Protein AF-A0A2E8D5V8-F1 (afdb_monomer)

Sequence (308 aa):
MAPAPVTLGRRILTKSYVAEAVAVEIDIDPILRFPLESAPTMLRRSLYIRGLLAVLAWLYVPGTRASVSLLAQENPVRFAVATTVSKSFHRETEDATRTIPDKVWQTIERSGWKVQLAEFVVDAAPSLRGVRPRGWPSHLTWENSDALHLPTSKLLVVAEKRRNSSGKVVTSSRVGGVLRHELGHAFDMALGGKSRFLSSHANFVNAYQRDVLRLSSDERETFKYYLQGTRAGWQEAFAEAFAVSLGGGSSDVEPAVFKATFPKVVSYVRQVIDSPPTVPVVQKRQPTGVSFRVSKLPPIRGRIFRRR

Solvent-accessible surface area (backbone atoms only — not comparable to full-atom values): 18583 Å² total; per-residue (Å²): 136,81,86,82,89,83,85,82,83,84,80,86,80,86,83,84,86,82,88,78,87,79,85,81,85,81,87,75,75,81,89,75,73,73,92,68,89,84,66,61,78,72,55,58,58,52,53,52,51,52,53,52,48,49,57,50,49,68,74,61,50,90,87,64,84,74,74,77,68,75,65,73,74,75,73,72,82,79,56,50,73,66,42,85,64,56,72,66,56,52,48,46,44,53,59,40,53,73,51,52,59,63,72,56,53,55,43,34,48,75,63,59,44,45,40,32,35,15,36,34,34,34,71,71,39,58,92,38,60,85,37,59,54,90,94,55,62,90,92,45,32,37,54,48,28,39,53,45,74,39,78,91,78,30,37,34,34,41,16,47,24,22,25,50,98,87,65,48,80,41,71,56,92,45,58,42,10,40,50,36,21,47,47,23,47,50,44,32,38,57,58,13,64,94,71,47,27,39,44,73,35,70,71,46,44,53,26,42,47,60,32,58,72,70,52,50,73,68,52,46,63,75,44,39,74,42,64,34,75,76,67,57,5,35,44,48,44,46,9,37,28,37,6,40,70,49,80,32,32,55,62,97,59,55,43,69,56,50,45,73,60,30,47,49,40,31,52,51,43,46,47,40,72,77,55,60,76,85,67,80,78,75,70,74,71,69,80,72,82,74,75,76,76,80,71,80,74,76,82,82,77,82,80,82,81,82,83,130

Structure (mmCIF, N/CA/C/O backbone):
data_AF-A0A2E8D5V8-F1
#
_entry.id   AF-A0A2E8D5V8-F1
#
loop_
_atom_site.group_PDB
_atom_site.id
_atom_site.type_symbol
_atom_site.label_atom_id
_atom_site.label_alt_id
_atom_site.label_comp_id
_atom_site.label_asym_id
_atom_site.label_entity_id
_atom_site.label_seq_id
_atom_site.pdbx_PDB_ins_code
_atom_site.Cartn_x
_atom_site.Cartn_y
_atom_site.Cartn_z
_atom_site.occupancy
_atom_site.B_iso_or_equiv
_atom_site.auth_seq_id
_atom_site.auth_comp_id
_atom_site.auth_asym_id
_atom_site.auth_atom_id
_atom_site.pdbx_PDB_model_num
ATOM 1 N N . MET A 1 1 ? 31.767 31.730 30.481 1.00 44.19 1 MET A N 1
ATOM 2 C CA . MET A 1 1 ? 31.084 32.724 29.626 1.00 44.19 1 MET A CA 1
ATOM 3 C C . MET A 1 1 ? 29.956 32.014 28.896 1.00 44.19 1 MET A C 1
ATOM 5 O O . MET A 1 1 ? 30.240 31.103 28.133 1.00 44.19 1 MET A O 1
ATOM 9 N N . ALA A 1 2 ? 28.703 32.345 29.206 1.00 30.83 2 ALA A N 1
ATOM 10 C CA . ALA A 1 2 ? 27.531 31.779 28.536 1.00 30.83 2 ALA A CA 1
ATOM 11 C C . ALA A 1 2 ? 27.134 32.672 27.342 1.00 30.83 2 ALA A C 1
ATOM 13 O O . ALA A 1 2 ? 27.230 33.894 27.479 1.00 30.83 2 ALA A O 1
ATOM 14 N N . PRO A 1 3 ? 26.711 32.120 26.190 1.00 45.34 3 PRO A N 1
ATOM 15 C CA . PRO A 1 3 ? 26.252 32.932 25.068 1.00 45.34 3 PRO A CA 1
ATOM 16 C C . PRO A 1 3 ? 24.826 33.459 25.297 1.00 45.34 3 PRO A C 1
ATOM 18 O O . PRO A 1 3 ? 23.972 32.778 25.863 1.00 45.34 3 PRO A O 1
ATOM 21 N N . ALA A 1 4 ? 24.595 34.696 24.851 1.00 35.75 4 ALA A N 1
ATOM 22 C CA . ALA A 1 4 ? 23.326 35.414 24.940 1.00 35.75 4 ALA A CA 1
ATOM 23 C C . ALA A 1 4 ? 22.239 34.825 24.008 1.00 35.75 4 ALA A C 1
ATOM 25 O O . ALA A 1 4 ? 22.572 34.241 22.972 1.00 35.75 4 ALA A O 1
ATOM 26 N N . PRO A 1 5 ? 20.942 34.990 24.335 1.00 42.62 5 PRO A N 1
ATOM 27 C CA . PRO A 1 5 ? 19.847 34.452 23.535 1.00 42.62 5 PRO A CA 1
ATOM 28 C C . PRO A 1 5 ? 19.575 35.298 22.281 1.00 42.62 5 PRO A C 1
ATOM 30 O O . PRO A 1 5 ? 19.546 36.526 22.329 1.00 42.62 5 PRO A O 1
ATOM 33 N N . VAL A 1 6 ? 19.329 34.615 21.160 1.00 43.88 6 VAL A N 1
ATOM 34 C CA . VAL A 1 6 ? 18.923 35.206 19.876 1.00 43.88 6 VAL A CA 1
ATOM 35 C C . VAL A 1 6 ? 17.397 35.288 19.812 1.00 43.88 6 VAL A C 1
ATOM 37 O O . VAL A 1 6 ? 16.704 34.275 19.902 1.00 43.88 6 VAL A O 1
ATOM 40 N N . THR A 1 7 ? 16.865 36.495 19.631 1.00 40.41 7 THR A N 1
ATOM 41 C CA . THR A 1 7 ? 15.432 36.769 19.465 1.00 40.41 7 THR A CA 1
ATOM 42 C C . THR A 1 7 ? 15.024 36.587 17.999 1.00 40.41 7 THR A C 1
ATOM 44 O O . THR A 1 7 ? 15.463 37.341 17.132 1.00 40.41 7 THR A O 1
ATOM 47 N N . LEU A 1 8 ? 14.165 35.606 17.702 1.00 37.06 8 LEU A N 1
ATOM 48 C CA . LEU A 1 8 ? 13.590 35.415 16.364 1.00 37.06 8 LEU A CA 1
ATOM 49 C C . LEU A 1 8 ? 12.283 36.217 16.225 1.00 37.06 8 LEU A C 1
ATOM 51 O O . LEU A 1 8 ? 11.272 35.897 16.852 1.00 37.06 8 LEU A O 1
ATOM 55 N N . GLY A 1 9 ? 12.293 37.258 15.390 1.00 33.22 9 GLY A N 1
ATOM 56 C CA . GLY A 1 9 ? 11.102 38.036 15.045 1.00 33.22 9 GLY A CA 1
ATOM 57 C C . GLY A 1 9 ? 10.158 37.264 14.116 1.00 33.22 9 GLY A C 1
ATOM 58 O O . GLY A 1 9 ? 10.544 36.856 13.022 1.00 33.22 9 GLY A O 1
ATOM 59 N N . ARG A 1 10 ? 8.896 37.083 14.527 1.00 34.78 10 ARG A N 1
ATOM 60 C CA . ARG A 1 10 ? 7.819 36.553 13.673 1.00 34.78 10 ARG A CA 1
ATOM 61 C C . ARG A 1 10 ? 7.330 37.638 12.706 1.00 34.78 10 ARG A C 1
ATOM 63 O O . ARG A 1 10 ? 6.717 38.609 13.138 1.00 34.78 10 ARG A O 1
ATOM 70 N N . ARG A 1 11 ? 7.525 37.442 11.397 1.00 35.81 11 ARG A N 1
ATOM 71 C CA . ARG A 1 11 ? 6.751 38.134 10.350 1.00 35.81 11 ARG A CA 1
ATOM 72 C C . ARG A 1 11 ? 5.450 37.371 10.101 1.00 35.81 11 ARG A C 1
ATOM 74 O O . ARG A 1 11 ? 5.481 36.193 9.761 1.00 35.81 11 ARG A O 1
ATOM 81 N N . ILE A 1 12 ? 4.322 38.057 10.254 1.00 36.09 12 ILE A N 1
ATOM 82 C CA . ILE A 1 12 ? 3.000 37.588 9.831 1.00 36.09 12 ILE A CA 1
ATOM 83 C C . ILE A 1 12 ? 2.839 37.982 8.358 1.00 36.09 12 ILE A C 1
ATOM 85 O O . ILE A 1 12 ? 2.892 39.163 8.030 1.00 36.09 12 ILE A O 1
ATOM 89 N N . LEU A 1 13 ? 2.675 36.996 7.475 1.00 35.31 13 LEU A N 1
ATOM 90 C CA . LEU A 1 13 ? 2.285 37.204 6.079 1.00 35.31 13 LEU A CA 1
ATOM 91 C C . LEU A 1 13 ? 0.788 36.916 5.953 1.00 35.31 13 LEU A C 1
ATOM 93 O O . LEU A 1 13 ? 0.361 35.769 6.075 1.00 35.31 13 LEU A O 1
ATOM 97 N N . THR A 1 14 ? -0.009 37.951 5.708 1.00 33.19 14 THR A N 1
ATOM 98 C CA . THR A 1 14 ? -1.405 37.823 5.285 1.00 33.19 14 THR A CA 1
ATOM 99 C C . THR A 1 14 ? -1.444 37.564 3.777 1.00 33.19 14 THR A C 1
ATOM 101 O O . THR A 1 14 ? -0.947 38.360 2.985 1.00 33.19 14 THR A O 1
ATOM 104 N N . LYS A 1 15 ? -2.011 36.423 3.364 1.00 32.47 15 LYS A N 1
ATOM 105 C CA . LYS A 1 15 ? -2.333 36.137 1.958 1.00 32.47 15 LYS A CA 1
ATOM 106 C C . LYS A 1 15 ? -3.780 36.545 1.685 1.00 32.47 15 LYS A C 1
ATOM 108 O O . LYS A 1 15 ? -4.694 35.985 2.284 1.00 32.47 15 LYS A O 1
ATOM 113 N N . SER A 1 16 ? -3.968 37.487 0.768 1.00 30.92 16 SER A N 1
ATOM 114 C CA . SER A 1 16 ? -5.263 37.818 0.171 1.00 30.92 16 SER A CA 1
ATOM 115 C C . SER A 1 16 ? -5.562 36.832 -0.962 1.00 30.92 16 SER A C 1
ATOM 117 O O . SER A 1 16 ? -4.706 36.612 -1.818 1.00 30.92 16 SER A O 1
ATOM 119 N N . TYR A 1 17 ? -6.755 36.236 -0.969 1.00 30.70 17 TYR A N 1
ATOM 120 C CA . TYR A 1 17 ? -7.241 35.400 -2.069 1.00 30.70 17 TYR A CA 1
ATOM 121 C C . TYR A 1 17 ? -8.083 36.251 -3.024 1.00 30.70 17 TYR A C 1
ATOM 123 O O . TYR A 1 17 ? -9.058 36.870 -2.605 1.00 30.70 17 TYR A O 1
ATOM 131 N N . VAL A 1 18 ? -7.706 36.262 -4.303 1.00 31.73 18 VAL A N 1
ATOM 132 C CA . VAL A 1 18 ? -8.529 36.754 -5.414 1.00 31.73 18 VAL A CA 1
ATOM 133 C C . VAL A 1 18 ? -9.150 35.527 -6.080 1.00 31.73 18 VAL A C 1
ATOM 135 O O . VAL A 1 18 ? -8.440 34.567 -6.373 1.00 31.73 18 VAL A O 1
ATOM 138 N N . ALA A 1 19 ? -10.470 35.527 -6.261 1.00 30.89 19 ALA A N 1
ATOM 139 C CA . ALA A 1 19 ? -11.188 34.458 -6.947 1.00 30.89 19 ALA A CA 1
ATOM 140 C C . ALA A 1 19 ? -11.093 34.657 -8.469 1.00 30.89 19 ALA A C 1
ATOM 142 O O . ALA A 1 19 ? -11.592 35.653 -8.989 1.00 30.89 19 ALA A O 1
ATOM 143 N N . GLU A 1 20 ? -10.466 33.716 -9.176 1.00 33.19 20 GLU A N 1
ATOM 144 C CA . GLU A 1 20 ? -10.539 33.613 -10.638 1.00 33.19 20 GLU A CA 1
ATOM 145 C C . GLU A 1 20 ? -11.760 32.779 -11.049 1.00 33.19 20 GLU A C 1
ATOM 147 O O . GLU A 1 20 ? -12.043 31.724 -10.477 1.00 33.19 20 GLU A O 1
ATOM 152 N N . ALA A 1 21 ? -12.497 33.267 -12.048 1.00 32.06 21 ALA A N 1
ATOM 153 C CA . ALA A 1 21 ? -13.605 32.554 -12.666 1.00 32.06 21 ALA A CA 1
ATOM 154 C C . ALA A 1 21 ? -13.071 31.406 -13.537 1.00 32.06 21 ALA A C 1
ATOM 156 O O . ALA A 1 21 ? -12.314 31.632 -14.479 1.00 32.06 21 ALA A O 1
ATOM 157 N N . VAL A 1 22 ? -13.489 30.176 -13.238 1.00 32.25 22 VAL A N 1
ATOM 158 C CA . VAL A 1 22 ? -13.173 28.988 -14.041 1.00 32.25 22 VAL A CA 1
ATOM 159 C C . VAL A 1 22 ? -14.246 28.822 -15.115 1.00 32.25 22 VAL A C 1
ATOM 161 O O . VAL A 1 22 ? -15.422 28.637 -14.801 1.00 32.25 22 VAL A O 1
ATOM 164 N N . ALA A 1 23 ? -13.846 28.882 -16.386 1.00 29.52 23 ALA A N 1
ATOM 165 C CA . ALA A 1 23 ? -14.685 28.457 -17.500 1.00 29.52 23 ALA A CA 1
ATOM 166 C C . ALA A 1 23 ? -14.808 26.925 -17.477 1.00 29.52 23 ALA A C 1
ATOM 168 O O . ALA A 1 23 ? -13.802 26.218 -17.486 1.00 29.52 23 ALA A O 1
ATOM 169 N N . VAL A 1 24 ? -16.039 26.416 -17.419 1.00 30.27 24 VAL A N 1
ATOM 170 C CA . VAL A 1 24 ? -16.326 24.978 -17.480 1.00 30.27 24 VAL A CA 1
ATOM 171 C C . VAL A 1 24 ? -16.627 24.616 -18.931 1.00 30.27 24 VAL A C 1
ATOM 173 O O . VAL A 1 24 ? -17.661 25.008 -19.470 1.00 30.27 24 VAL A O 1
ATOM 176 N N . GLU A 1 25 ? -15.718 23.880 -19.564 1.00 32.72 25 GLU A N 1
ATOM 177 C CA . GLU A 1 25 ? -15.960 23.219 -20.847 1.00 32.72 25 GLU A CA 1
ATOM 178 C C . GLU A 1 25 ? -16.747 21.927 -20.577 1.00 32.72 25 GLU A C 1
ATOM 180 O O . GLU A 1 25 ? -16.288 21.051 -19.844 1.00 32.72 25 GLU A O 1
ATOM 185 N N . ILE A 1 26 ? -17.970 21.837 -21.104 1.00 36.56 26 ILE A N 1
ATOM 186 C CA . ILE A 1 26 ? -18.817 20.644 -20.983 1.00 36.56 26 ILE A CA 1
ATOM 187 C C . ILE A 1 26 ? -18.609 19.807 -22.244 1.00 36.56 26 ILE A C 1
ATOM 189 O O . ILE A 1 26 ? -19.020 20.214 -23.331 1.00 36.56 26 ILE A O 1
ATOM 193 N N . ASP A 1 27 ? -17.976 18.646 -22.089 1.00 35.03 27 ASP A N 1
ATOM 194 C CA . ASP A 1 27 ? -17.821 17.653 -23.152 1.00 35.03 27 ASP A CA 1
ATOM 195 C C . ASP A 1 27 ? -19.135 16.865 -23.304 1.00 35.03 27 ASP A C 1
ATOM 197 O O . ASP A 1 27 ? -19.683 16.359 -22.320 1.00 35.03 27 ASP A O 1
ATOM 201 N N . ILE A 1 28 ? -19.686 16.819 -24.518 1.00 39.41 28 ILE A N 1
ATOM 202 C CA . ILE A 1 28 ? -20.989 16.202 -24.807 1.00 39.41 28 ILE A CA 1
ATOM 203 C C . ILE A 1 28 ? -20.754 14.868 -25.530 1.00 39.41 28 ILE A C 1
ATOM 205 O O . ILE A 1 28 ? -20.007 14.805 -26.504 1.00 39.41 28 ILE A O 1
ATOM 209 N N . ASP A 1 29 ? -21.425 13.816 -25.053 1.00 39.47 29 ASP A N 1
ATOM 210 C CA . ASP A 1 29 ? -21.315 12.411 -25.479 1.00 39.47 29 ASP A CA 1
ATOM 211 C C . ASP A 1 29 ? -21.311 12.208 -27.024 1.00 39.47 29 ASP A C 1
ATOM 213 O O . ASP A 1 29 ? -22.117 12.824 -27.734 1.00 39.47 29 ASP A O 1
ATOM 217 N N . PRO A 1 30 ? -20.492 11.296 -27.599 1.00 41.34 30 PRO A N 1
ATOM 218 C CA . PRO A 1 30 ? -20.300 11.176 -29.048 1.00 41.34 30 PRO A CA 1
ATOM 219 C C . PRO A 1 30 ? -21.467 10.535 -29.823 1.00 41.34 30 PRO A C 1
ATOM 221 O O . PRO A 1 30 ? -21.374 10.380 -31.042 1.00 41.34 30 PRO A O 1
ATOM 224 N N . ILE A 1 31 ? -22.573 10.179 -29.164 1.00 38.00 31 ILE A N 1
ATOM 225 C CA . ILE A 1 31 ? -23.714 9.475 -29.780 1.00 38.00 31 ILE A CA 1
ATOM 226 C C . ILE A 1 31 ? -24.617 10.415 -30.614 1.00 38.00 31 ILE A C 1
ATOM 228 O O . ILE A 1 31 ? -25.435 9.950 -31.403 1.00 38.00 31 ILE A O 1
ATOM 232 N N . LEU A 1 32 ? -24.416 11.737 -30.553 1.00 38.78 32 LEU A N 1
ATOM 233 C CA . LEU A 1 32 ? -25.171 12.730 -31.340 1.00 38.78 32 LEU A CA 1
ATOM 234 C C . LEU A 1 32 ? -24.391 13.327 -32.530 1.00 38.78 32 LEU A C 1
ATOM 236 O O . LEU A 1 32 ? -24.650 14.456 -32.949 1.00 38.78 32 LEU A O 1
ATOM 240 N N . ARG A 1 33 ? -23.437 12.594 -33.118 1.00 46.69 33 ARG A N 1
ATOM 241 C CA . ARG A 1 33 ? -22.762 13.035 -34.353 1.00 46.69 33 ARG A CA 1
ATOM 242 C C . ARG A 1 33 ? -23.616 12.732 -35.590 1.00 46.69 33 ARG A C 1
ATOM 244 O O . ARG A 1 33 ? -23.466 11.691 -36.220 1.00 46.69 33 ARG A O 1
ATOM 251 N N . PHE A 1 34 ? -24.484 13.667 -35.973 1.00 50.03 34 PHE A N 1
ATOM 252 C CA . PHE A 1 34 ? -25.028 13.703 -37.336 1.00 50.03 34 PHE A CA 1
ATOM 253 C C . PHE A 1 34 ? -23.932 14.135 -38.331 1.00 50.03 34 PHE A C 1
ATOM 255 O O . PHE A 1 34 ? -23.164 15.052 -38.021 1.00 50.03 34 PHE A O 1
ATOM 262 N N . PRO A 1 35 ? -23.841 13.531 -39.532 1.00 45.53 35 PRO A N 1
ATOM 263 C CA . PRO A 1 35 ? -22.816 13.884 -40.506 1.00 45.53 35 PRO A CA 1
ATOM 264 C C . PRO A 1 35 ? -23.182 15.219 -41.166 1.00 45.53 35 PRO A C 1
ATOM 266 O O . PRO A 1 35 ? -24.049 15.292 -42.031 1.00 45.53 35 PRO A O 1
ATOM 269 N N . LEU A 1 36 ? -22.532 16.300 -40.735 1.00 50.66 36 LEU A N 1
ATOM 270 C CA . LEU A 1 36 ? -22.757 17.665 -41.230 1.00 50.66 36 LEU A CA 1
ATOM 271 C C . LEU A 1 36 ? -21.656 18.133 -42.194 1.00 50.66 36 LEU A C 1
ATOM 273 O O . LEU A 1 36 ? -21.365 19.326 -42.273 1.00 50.66 36 LEU A O 1
ATOM 277 N N . GLU A 1 37 ? -21.020 17.230 -42.940 1.00 50.12 37 GLU A N 1
ATOM 278 C CA . GLU A 1 37 ? -19.892 17.593 -43.813 1.00 50.12 37 GLU A CA 1
ATOM 279 C C . GLU A 1 37 ? -20.290 18.319 -45.109 1.00 50.12 37 GLU A C 1
ATOM 281 O O . GLU A 1 37 ? -19.438 18.967 -45.707 1.00 50.12 37 GLU A O 1
ATOM 286 N N . SER A 1 38 ? -21.572 18.353 -45.488 1.00 47.75 38 SER A N 1
ATOM 287 C CA . SER A 1 38 ? -22.025 18.970 -46.750 1.00 47.75 38 SER A CA 1
ATOM 288 C C . SER A 1 38 ? -22.889 20.236 -46.614 1.00 47.75 38 SER A C 1
ATOM 290 O O . SER A 1 38 ? -23.355 20.764 -47.622 1.00 47.75 38 SER A O 1
ATOM 292 N N . ALA A 1 39 ? -23.104 20.776 -45.407 1.00 48.06 39 ALA A N 1
ATOM 293 C CA . ALA A 1 39 ? -23.938 21.972 -45.228 1.00 48.06 39 ALA A CA 1
ATOM 294 C C . ALA A 1 39 ? -23.133 23.294 -45.324 1.00 48.06 39 ALA A C 1
ATOM 296 O O . ALA A 1 39 ? -22.094 23.414 -44.664 1.00 48.06 39 ALA A O 1
ATOM 297 N N . PRO A 1 40 ? -23.619 24.316 -46.064 1.00 55.00 40 PRO A N 1
ATOM 298 C CA . PRO A 1 40 ? -22.950 25.612 -46.200 1.00 55.00 40 PRO A CA 1
ATOM 299 C C . PRO A 1 40 ? -22.835 26.356 -44.859 1.00 55.00 40 PRO A C 1
ATOM 301 O O . PRO A 1 40 ? -23.693 26.256 -43.979 1.00 55.00 40 PRO A O 1
ATOM 304 N N . THR A 1 41 ? -21.764 27.138 -44.710 1.00 56.34 41 THR A N 1
ATOM 305 C CA . THR A 1 41 ? -21.242 27.711 -43.453 1.00 56.34 41 THR A CA 1
ATOM 306 C C . THR A 1 41 ? -22.255 28.527 -42.637 1.00 56.34 41 THR A C 1
ATOM 308 O O . THR A 1 41 ? -22.133 28.605 -41.413 1.00 56.34 41 THR A O 1
ATOM 311 N N . MET A 1 42 ? -23.291 29.091 -43.272 1.00 48.72 42 MET A N 1
ATOM 312 C CA . MET A 1 42 ? -24.365 29.806 -42.570 1.00 48.72 42 MET A CA 1
ATOM 313 C C . MET A 1 42 ? -25.339 28.882 -41.810 1.00 48.72 42 MET A C 1
ATOM 315 O O . MET A 1 42 ? -25.846 29.282 -40.762 1.00 48.72 42 MET A O 1
ATOM 319 N N . LEU A 1 43 ? -25.555 27.632 -42.245 1.00 48.59 43 LEU A N 1
ATOM 320 C CA . LEU A 1 43 ? -26.447 26.691 -41.545 1.00 48.59 43 LEU A CA 1
ATOM 321 C C . LEU A 1 43 ? -25.826 26.121 -40.259 1.00 48.59 43 LEU A C 1
ATOM 323 O O . LEU A 1 43 ? -26.542 25.872 -39.289 1.00 48.59 43 LEU A O 1
ATOM 327 N N . ARG A 1 44 ? -24.493 25.974 -40.206 1.00 51.72 44 ARG A N 1
ATOM 328 C CA . ARG A 1 44 ? -23.786 25.457 -39.017 1.00 51.72 44 ARG A CA 1
ATOM 329 C C . ARG A 1 44 ? -23.906 26.396 -37.813 1.00 51.72 44 ARG A C 1
ATOM 331 O O . ARG A 1 44 ? -24.102 25.925 -36.698 1.00 51.72 44 ARG A O 1
ATOM 338 N N . ARG A 1 45 ? -23.875 27.717 -38.035 1.00 49.34 45 ARG A N 1
ATOM 339 C CA . ARG A 1 45 ? -24.090 28.712 -36.967 1.00 49.34 45 ARG A CA 1
ATOM 340 C C . ARG A 1 45 ? -25.537 28.710 -36.460 1.00 49.34 45 ARG A C 1
ATOM 342 O O . ARG A 1 45 ? -25.752 28.839 -35.262 1.00 49.34 45 ARG A O 1
ATOM 349 N N . SER A 1 46 ? -26.519 28.488 -37.338 1.00 47.59 46 SER A N 1
ATOM 350 C CA . SER A 1 46 ? -27.937 28.419 -36.952 1.00 47.59 46 SER A CA 1
ATOM 351 C C . SER A 1 46 ? -28.265 27.180 -36.103 1.00 47.59 46 SER A C 1
ATOM 353 O O . SER A 1 46 ? -28.979 27.292 -35.109 1.00 47.59 46 SER A O 1
ATOM 355 N N . LEU A 1 47 ? -27.699 26.013 -36.435 1.00 50.00 47 LEU A N 1
ATOM 356 C CA . LEU A 1 47 ? -27.895 24.772 -35.670 1.00 50.00 47 LEU A CA 1
ATOM 357 C C . LEU A 1 47 ? -27.195 24.796 -34.302 1.00 50.00 47 LEU A C 1
ATOM 359 O O . LEU A 1 47 ? -27.785 24.345 -33.323 1.00 50.00 47 LEU A O 1
ATOM 363 N N . TYR A 1 48 ? -26.000 25.391 -34.204 1.00 54.03 48 TYR A N 1
ATOM 364 C CA . TYR A 1 48 ? -25.304 25.567 -32.921 1.00 54.03 48 TYR A CA 1
ATOM 365 C C . TYR A 1 48 ? -26.060 26.522 -31.985 1.00 54.03 48 TYR A C 1
ATOM 367 O O . TYR A 1 48 ? -26.223 26.238 -30.801 1.00 54.03 48 TYR A O 1
ATOM 375 N N . ILE A 1 49 ? -26.595 27.624 -32.526 1.00 55.62 49 ILE A N 1
ATOM 376 C CA . ILE A 1 49 ? -27.399 28.584 -31.757 1.00 55.62 49 ILE A CA 1
ATOM 377 C C . ILE A 1 49 ? -28.735 27.959 -31.333 1.00 55.62 49 ILE A C 1
ATOM 379 O O . ILE A 1 49 ? -29.150 28.146 -30.196 1.00 55.62 49 ILE A O 1
ATOM 383 N N . ARG A 1 50 ? -29.390 27.158 -32.186 1.00 52.62 50 ARG A N 1
ATOM 384 C CA . ARG A 1 50 ? -30.636 26.456 -31.821 1.00 52.62 50 ARG A CA 1
ATOM 385 C C . ARG A 1 50 ? -30.422 25.357 -30.775 1.00 52.62 50 ARG A C 1
ATOM 387 O O . ARG A 1 50 ? -31.264 25.217 -29.896 1.00 52.62 50 ARG A O 1
ATOM 394 N N . GLY A 1 51 ? -29.304 24.628 -30.823 1.00 57.06 51 GLY A N 1
ATOM 395 C CA . GLY A 1 51 ? -28.939 23.650 -29.791 1.00 57.06 51 GLY A CA 1
ATOM 396 C C . GLY A 1 51 ? -28.644 24.305 -28.439 1.00 57.06 51 GLY A C 1
ATOM 397 O O . GLY A 1 51 ? -29.168 23.872 -27.416 1.00 57.06 51 GLY A O 1
ATOM 398 N N . LEU A 1 52 ? -27.889 25.410 -28.440 1.00 59.12 52 LEU A N 1
ATOM 399 C CA . LEU A 1 52 ? -27.591 26.179 -27.228 1.00 59.12 52 LEU A CA 1
ATOM 400 C C . LEU A 1 52 ? -28.854 26.833 -26.641 1.00 59.12 52 LEU A C 1
ATOM 402 O O . LEU A 1 52 ? -29.064 26.802 -25.431 1.00 59.12 52 LEU A O 1
ATOM 406 N N . LEU A 1 53 ? -29.734 27.367 -27.494 1.00 56.19 53 LEU A N 1
ATOM 407 C CA . LEU A 1 53 ? -31.020 27.925 -27.072 1.00 56.19 53 LEU A CA 1
ATOM 408 C C . LEU A 1 53 ? -31.990 26.855 -26.559 1.00 56.19 53 LEU A C 1
ATOM 410 O O . LEU A 1 53 ? -32.771 27.164 -25.671 1.00 56.19 53 LEU A O 1
ATOM 414 N N . ALA A 1 54 ? -31.937 25.610 -27.043 1.00 56.88 54 ALA A N 1
ATOM 415 C CA . ALA A 1 54 ? -32.753 24.518 -26.506 1.00 56.88 54 ALA A CA 1
ATOM 416 C C . ALA A 1 54 ? -32.305 24.097 -25.094 1.00 56.88 54 ALA A C 1
ATOM 418 O O . ALA A 1 54 ? -33.148 23.882 -24.227 1.00 56.88 54 ALA A O 1
ATOM 419 N N . VAL A 1 55 ? -30.992 24.055 -24.832 1.00 59.22 55 VAL A N 1
ATOM 420 C CA . VAL A 1 55 ? -30.449 23.802 -23.483 1.00 59.22 55 VAL A CA 1
ATOM 421 C C . VAL A 1 55 ? -30.779 24.961 -22.537 1.00 59.22 55 VAL A C 1
ATOM 423 O O . VAL A 1 55 ? -31.218 24.733 -21.412 1.00 59.22 55 VAL A O 1
ATOM 426 N N . LEU A 1 56 ? -30.653 26.209 -23.002 1.00 60.53 56 LEU A N 1
ATOM 427 C CA . LEU A 1 56 ? -31.013 27.391 -22.213 1.00 60.53 56 LEU A CA 1
ATOM 428 C C . LEU A 1 56 ? -32.529 27.514 -21.982 1.00 60.53 56 LEU A C 1
ATOM 430 O O . LEU A 1 56 ? -32.936 27.898 -20.892 1.00 60.53 56 LEU A O 1
ATOM 434 N N . ALA A 1 57 ? -33.370 27.139 -22.950 1.00 56.88 57 ALA A N 1
ATOM 435 C CA . ALA A 1 57 ? -34.827 27.114 -22.797 1.00 56.88 57 ALA A CA 1
ATOM 436 C C . ALA A 1 57 ? -35.297 25.987 -21.862 1.00 56.88 57 ALA A C 1
ATOM 438 O O . ALA A 1 57 ? -36.251 26.181 -21.114 1.00 56.88 57 ALA A O 1
ATOM 439 N N . TRP A 1 58 ? -34.605 24.842 -21.837 1.00 56.88 58 TRP A N 1
ATOM 440 C CA . TRP A 1 58 ? -34.862 23.779 -20.860 1.00 56.88 58 TRP A CA 1
ATOM 441 C C . TRP A 1 58 ? -34.478 24.200 -19.430 1.00 56.88 58 TRP A C 1
ATOM 443 O O . TRP A 1 58 ? -35.170 23.857 -18.476 1.00 56.88 58 TRP A O 1
ATOM 453 N N . LEU A 1 59 ? -33.431 25.020 -19.282 1.00 55.12 59 LEU A N 1
ATOM 454 C CA . LEU A 1 59 ? -33.033 25.625 -18.003 1.00 55.12 59 LEU A CA 1
ATOM 455 C C . LEU A 1 59 ? -33.925 26.805 -17.570 1.00 55.12 59 LEU A C 1
ATOM 457 O O . LEU A 1 59 ? -33.878 27.205 -16.407 1.00 55.12 59 LEU A O 1
ATOM 461 N N . TYR A 1 60 ? -34.741 27.354 -18.474 1.00 53.88 60 TYR A N 1
ATOM 462 C CA . TYR A 1 60 ? -35.577 28.535 -18.242 1.00 53.88 60 TYR A CA 1
ATOM 463 C C . TYR A 1 60 ? -37.072 28.223 -18.405 1.00 53.88 60 TYR A C 1
ATOM 465 O O . TYR A 1 60 ? -37.812 28.975 -19.032 1.00 53.88 60 TYR A O 1
ATOM 473 N N . VAL A 1 61 ? -37.539 27.110 -17.831 1.00 59.62 61 VAL A N 1
ATOM 474 C CA . VAL A 1 61 ? -38.971 26.908 -17.563 1.00 59.62 61 VAL A CA 1
ATOM 475 C C . VAL A 1 61 ? -39.282 27.528 -16.192 1.00 59.62 61 VAL A C 1
ATOM 477 O O . VAL A 1 61 ? -38.865 26.982 -15.162 1.00 59.62 61 VAL A O 1
ATOM 480 N N . PRO A 1 62 ? -39.990 28.673 -16.125 1.00 50.09 62 PRO A N 1
ATOM 481 C CA . PRO A 1 62 ? -40.355 29.292 -14.858 1.00 50.09 62 PRO A CA 1
ATOM 482 C C . PRO A 1 62 ? -41.344 28.372 -14.137 1.00 50.09 62 PRO A C 1
ATOM 484 O O . PRO A 1 62 ? -42.447 28.143 -14.621 1.00 50.09 62 PRO A O 1
ATOM 487 N N . GLY A 1 63 ? -40.945 27.820 -12.991 1.00 56.09 63 GLY A N 1
ATOM 488 C CA . GLY A 1 63 ? -41.813 26.974 -12.160 1.00 56.09 63 GLY A CA 1
ATOM 489 C C . GLY A 1 63 ? -41.314 25.549 -11.934 1.00 56.09 63 GLY A C 1
ATOM 490 O O . GLY A 1 63 ? -41.785 24.895 -11.010 1.00 56.09 63 GLY A O 1
ATOM 491 N N . THR A 1 64 ? -40.301 25.088 -12.667 1.00 49.69 64 THR A N 1
ATOM 492 C CA . THR A 1 64 ? -39.613 23.828 -12.362 1.00 49.69 64 THR A CA 1
ATOM 493 C C . THR A 1 64 ? -38.189 24.127 -11.927 1.00 49.69 64 THR A C 1
ATOM 495 O O . THR A 1 64 ? -37.246 24.031 -12.708 1.00 49.69 64 THR A O 1
ATOM 498 N N . ARG A 1 65 ? -38.010 24.467 -10.643 1.00 54.56 65 ARG A N 1
ATOM 499 C CA . ARG A 1 65 ? -36.725 24.226 -9.977 1.00 54.56 65 ARG A CA 1
ATOM 500 C C . ARG A 1 65 ? -36.556 22.711 -9.917 1.00 54.56 65 ARG A C 1
ATOM 502 O O . ARG A 1 65 ? -36.870 22.088 -8.908 1.00 54.56 65 ARG A O 1
ATOM 509 N N . ALA A 1 66 ? -36.106 22.111 -11.015 1.00 52.19 66 ALA A N 1
ATOM 510 C CA . ALA A 1 66 ? -35.432 20.835 -10.939 1.00 52.19 66 ALA A CA 1
ATOM 511 C C . ALA A 1 66 ? -34.174 21.118 -10.122 1.00 52.19 66 ALA A C 1
ATOM 513 O O . ALA A 1 66 ? -33.152 21.561 -10.642 1.00 52.19 66 ALA A O 1
ATOM 514 N N . SER A 1 67 ? -34.292 20.968 -8.806 1.00 56.47 67 SER A N 1
ATOM 515 C CA . SER A 1 67 ? -33.155 20.784 -7.932 1.00 56.47 67 SER A CA 1
ATOM 516 C C . SER A 1 67 ? -32.454 19.566 -8.509 1.00 56.47 67 SER A C 1
ATOM 518 O O . SER A 1 67 ? -32.839 18.432 -8.225 1.00 56.47 67 SER A O 1
ATOM 520 N N . VAL A 1 68 ? -31.464 19.781 -9.375 1.00 50.34 68 VAL A N 1
ATOM 521 C CA . VAL A 1 68 ? -30.453 18.772 -9.648 1.00 50.34 68 VAL A CA 1
ATOM 522 C C . VAL A 1 68 ? -29.694 18.677 -8.336 1.00 50.34 68 VAL A C 1
ATOM 524 O O . VAL A 1 68 ? -28.647 19.281 -8.129 1.00 50.34 68 VAL A O 1
ATOM 527 N N . SER A 1 69 ? -30.312 17.986 -7.380 1.00 49.81 69 SER A N 1
ATOM 528 C CA . SER A 1 69 ? -29.596 17.348 -6.312 1.00 49.81 69 SER A CA 1
ATOM 529 C C . SER A 1 69 ? -28.706 16.380 -7.068 1.00 49.81 69 SER A C 1
ATOM 531 O O . SER A 1 69 ? -29.131 15.295 -7.461 1.00 49.81 69 SER A O 1
ATOM 533 N N . LEU A 1 70 ? -27.479 16.825 -7.358 1.00 51.81 70 LEU A N 1
ATOM 534 C CA . LEU A 1 70 ? -26.335 15.936 -7.329 1.00 51.81 70 LEU A CA 1
ATOM 535 C C . LEU A 1 70 ? -26.423 15.308 -5.939 1.00 51.81 70 LEU A C 1
ATOM 537 O O . LEU A 1 70 ? -25.879 15.833 -4.969 1.00 51.81 70 LEU A O 1
ATOM 541 N N . LEU A 1 71 ? -27.246 14.266 -5.816 1.00 49.12 71 LEU A N 1
ATOM 542 C CA . LEU A 1 71 ? -27.244 13.385 -4.677 1.00 49.12 71 LEU A CA 1
ATOM 543 C C . LEU A 1 71 ? -25.823 12.874 -4.706 1.00 49.12 71 LEU A C 1
ATOM 545 O O . LEU A 1 71 ? -25.471 12.098 -5.595 1.00 49.12 71 LEU A O 1
ATOM 549 N N . ALA A 1 72 ? -24.987 13.454 -3.842 1.00 54.66 72 ALA A N 1
ATOM 550 C CA . ALA A 1 72 ? -23.643 12.992 -3.610 1.00 54.66 72 ALA A CA 1
ATOM 551 C C . ALA A 1 72 ? -23.816 11.504 -3.376 1.00 54.66 72 ALA A C 1
ATOM 553 O O . ALA A 1 72 ? -24.426 11.101 -2.388 1.00 54.66 72 ALA A O 1
ATOM 554 N N . GLN A 1 73 ? -23.446 10.721 -4.385 1.00 52.78 73 GLN A N 1
ATOM 555 C CA . GLN A 1 73 ? -23.629 9.292 -4.361 1.00 52.78 73 GLN A CA 1
ATOM 556 C C . GLN A 1 73 ? -22.773 8.860 -3.185 1.00 52.78 73 GLN A C 1
ATOM 558 O O . GLN A 1 73 ? -21.547 8.978 -3.250 1.00 52.78 73 GLN A O 1
ATOM 563 N N . GLU A 1 74 ? -23.419 8.543 -2.059 1.00 60.00 74 GLU A N 1
ATOM 564 C CA . GLU A 1 74 ? -22.715 8.163 -0.849 1.00 60.00 74 GLU A CA 1
ATOM 565 C C . GLU A 1 74 ? -21.921 6.925 -1.227 1.00 60.00 74 GLU A C 1
ATOM 567 O O . GLU A 1 74 ? -22.472 5.846 -1.449 1.00 60.00 74 GLU A O 1
ATOM 572 N N . ASN A 1 75 ? -20.620 7.123 -1.436 1.00 61.66 75 ASN A N 1
ATOM 573 C CA . ASN A 1 75 ? -19.731 6.035 -1.764 1.00 61.66 75 ASN A CA 1
ATOM 574 C C . ASN A 1 75 ? -19.806 5.081 -0.575 1.00 61.66 75 ASN A C 1
ATOM 576 O O . ASN A 1 75 ? -19.508 5.511 0.543 1.00 61.66 75 ASN A O 1
ATOM 580 N N . PRO A 1 76 ? -20.238 3.825 -0.782 1.00 72.12 76 PRO A N 1
ATOM 581 C CA . PRO A 1 76 ? -20.397 2.898 0.321 1.00 72.12 76 PRO A CA 1
ATOM 582 C C . PRO A 1 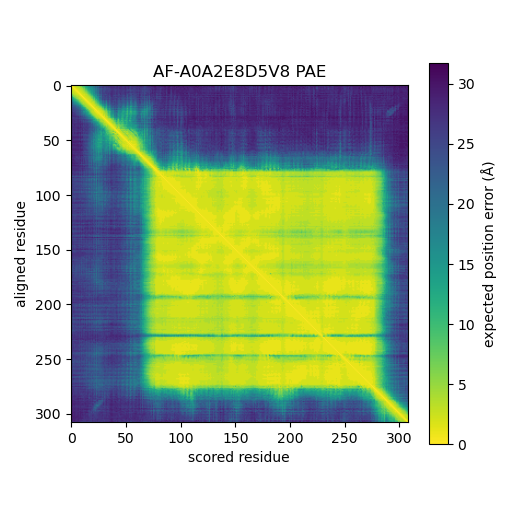76 ? -19.066 2.798 1.059 1.00 72.12 76 PRO A C 1
ATOM 584 O O . PRO A 1 76 ? -18.009 2.732 0.426 1.00 72.12 76 PRO A O 1
ATOM 587 N N . VAL A 1 77 ? -19.121 2.822 2.391 1.00 73.06 77 VAL A N 1
ATOM 588 C CA . VAL A 1 77 ? -17.939 2.677 3.245 1.00 73.06 77 VAL A CA 1
ATOM 589 C C . VAL A 1 77 ? -17.213 1.389 2.841 1.00 73.06 77 VAL A C 1
ATOM 591 O O . VAL A 1 77 ? -17.760 0.295 2.971 1.00 73.06 77 VAL A O 1
ATOM 594 N N . ARG A 1 78 ? -15.988 1.513 2.309 1.00 87.44 78 ARG A N 1
ATOM 595 C CA . ARG A 1 78 ? -15.235 0.395 1.690 1.00 87.44 78 ARG A CA 1
ATOM 596 C C . ARG A 1 78 ? -14.375 -0.396 2.675 1.00 87.44 78 ARG A C 1
ATOM 598 O O . ARG A 1 78 ? -13.566 -1.232 2.274 1.00 87.44 78 ARG A O 1
ATOM 605 N N . PHE A 1 79 ? -14.516 -0.125 3.967 1.00 92.00 79 PHE A N 1
ATOM 606 C CA . PHE A 1 79 ? -13.707 -0.725 5.020 1.00 92.00 79 PHE A CA 1
ATOM 607 C C . PHE A 1 79 ? -14.543 -1.019 6.263 1.00 92.00 79 PHE A C 1
ATOM 609 O O . PHE A 1 79 ? -15.469 -0.290 6.609 1.00 92.00 79 PHE A O 1
ATOM 616 N N . ALA A 1 80 ? -14.199 -2.108 6.945 1.00 95.50 80 ALA A N 1
ATOM 617 C CA . ALA A 1 80 ? -14.741 -2.421 8.260 1.00 95.50 80 ALA A CA 1
ATOM 618 C C . ALA A 1 80 ? -13.844 -1.826 9.354 1.00 95.50 80 ALA A C 1
ATOM 620 O O . ALA A 1 80 ? -12.648 -1.635 9.152 1.00 95.50 80 ALA A O 1
ATOM 621 N N . VAL A 1 81 ? -14.405 -1.572 10.532 1.00 95.94 81 VAL A N 1
ATOM 622 C CA . VAL A 1 81 ? -13.656 -1.075 11.692 1.00 95.94 81 VAL A CA 1
ATOM 623 C C . VAL A 1 81 ? -13.521 -2.221 12.693 1.00 95.94 81 VAL A C 1
ATOM 625 O O . VAL A 1 81 ? -14.523 -2.718 13.200 1.00 95.94 81 VAL A O 1
ATOM 628 N N . ALA A 1 82 ? -12.293 -2.687 12.926 1.00 96.06 82 ALA A N 1
ATOM 629 C CA . ALA A 1 82 ? -11.997 -3.795 13.834 1.00 96.06 82 ALA A CA 1
ATOM 630 C C . ALA A 1 82 ? -11.956 -3.343 15.303 1.00 96.06 82 ALA A C 1
ATOM 632 O O . ALA A 1 82 ? -12.424 -4.064 16.182 1.00 96.06 82 ALA A O 1
ATOM 633 N N . THR A 1 83 ? -11.435 -2.142 15.565 1.00 96.19 83 THR A N 1
ATOM 634 C CA . THR A 1 83 ? -11.421 -1.493 16.886 1.00 96.19 83 THR A CA 1
ATOM 635 C C . THR A 1 83 ? -11.707 -0.001 16.762 1.00 96.19 83 THR A C 1
ATOM 637 O O . THR A 1 83 ? -11.604 0.565 15.676 1.00 96.19 83 THR A O 1
ATOM 640 N N . THR A 1 84 ? -12.103 0.645 17.862 1.00 96.81 84 THR A N 1
ATOM 641 C CA . THR A 1 84 ? -12.410 2.081 17.875 1.00 96.81 84 THR A CA 1
ATOM 642 C C . THR A 1 84 ? -11.210 2.901 17.402 1.00 96.81 84 THR A C 1
ATOM 644 O O . THR A 1 84 ? -10.140 2.836 17.998 1.00 96.81 84 THR A O 1
ATOM 647 N N . VAL A 1 85 ? -11.422 3.717 16.370 1.00 97.94 85 VAL A N 1
ATOM 648 C CA . VAL A 1 85 ? -10.444 4.674 15.833 1.00 97.94 85 VAL A CA 1
ATOM 649 C C . VAL A 1 85 ? -10.984 6.098 15.921 1.00 97.94 85 VAL A C 1
ATOM 651 O O . VAL A 1 85 ? -12.195 6.316 16.037 1.00 97.94 85 VAL A O 1
ATOM 654 N N . SER A 1 86 ? -10.102 7.095 15.868 1.00 97.94 86 SER A N 1
ATOM 655 C CA . SER A 1 86 ? -10.521 8.495 15.884 1.00 97.94 86 SER A CA 1
ATOM 656 C C . SER A 1 86 ? -11.278 8.899 14.613 1.00 97.94 86 SER A C 1
ATOM 658 O O . SER A 1 86 ? -11.058 8.387 13.513 1.00 97.94 86 SER A O 1
ATOM 660 N N . LYS A 1 87 ? -12.152 9.906 14.746 1.00 97.00 87 LYS A N 1
ATOM 661 C CA . LYS A 1 87 ? -12.872 10.499 13.605 1.00 97.00 87 LYS A CA 1
ATOM 662 C C . LYS A 1 87 ? -11.924 11.116 12.572 1.00 97.00 87 LYS A C 1
ATOM 664 O O . LYS A 1 87 ? -12.227 11.089 11.385 1.00 97.00 87 LYS A O 1
ATOM 669 N N . SER A 1 88 ? -10.801 11.688 13.015 1.00 96.88 88 SER A N 1
ATOM 670 C CA . SER A 1 88 ? -9.779 12.249 12.124 1.00 96.88 88 SER A CA 1
ATOM 671 C C . SER A 1 88 ? -9.116 11.168 11.280 1.00 96.88 88 SER A C 1
ATOM 673 O O . SER A 1 88 ? -9.011 11.343 10.073 1.00 96.88 88 SER A O 1
ATOM 675 N N . PHE A 1 89 ? -8.751 10.037 11.888 1.00 97.81 89 PHE A N 1
ATOM 676 C CA . PHE A 1 89 ? -8.172 8.906 11.168 1.00 97.81 89 PHE A CA 1
ATOM 677 C C . PHE A 1 89 ? -9.155 8.307 10.152 1.00 97.81 89 PHE A C 1
ATOM 679 O O . PHE A 1 89 ? -8.789 8.041 9.006 1.00 97.81 89 PHE A O 1
ATOM 686 N N . HIS A 1 90 ? -10.426 8.163 10.542 1.00 96.88 90 HIS A N 1
ATOM 687 C CA . HIS A 1 90 ? -11.484 7.722 9.632 1.00 96.88 90 HIS A CA 1
ATOM 688 C C . HIS A 1 90 ? -11.614 8.659 8.424 1.00 96.88 90 HIS A C 1
ATOM 690 O O . HIS A 1 90 ? -11.593 8.197 7.287 1.00 96.88 90 HIS A O 1
ATOM 696 N N . ARG A 1 91 ? -11.674 9.977 8.661 1.00 96.00 91 ARG A N 1
ATOM 697 C CA . ARG A 1 91 ? -11.776 10.982 7.594 1.00 96.00 91 ARG A CA 1
ATOM 698 C C . ARG A 1 91 ? -10.564 10.965 6.662 1.00 96.00 91 ARG A C 1
ATOM 700 O O . ARG A 1 91 ? -10.742 10.988 5.454 1.00 96.00 91 ARG A O 1
ATOM 707 N N . GLU A 1 92 ? -9.348 10.890 7.201 1.00 96.06 92 GLU A N 1
ATOM 708 C CA . GLU A 1 92 ? -8.131 10.825 6.380 1.00 96.06 92 GLU A CA 1
ATOM 709 C C . GLU A 1 92 ? -8.112 9.566 5.498 1.00 96.06 92 GLU A C 1
ATOM 711 O O . GLU A 1 92 ? -7.738 9.620 4.324 1.00 96.06 92 GLU A O 1
ATOM 716 N N . THR A 1 93 ? -8.585 8.440 6.038 1.00 96.50 93 THR A N 1
ATOM 717 C CA . THR A 1 93 ? -8.754 7.201 5.272 1.00 96.50 93 THR A CA 1
ATOM 718 C C . THR A 1 93 ? -9.806 7.373 4.171 1.00 96.50 93 THR A C 1
ATOM 720 O O . THR A 1 93 ? -9.545 7.017 3.022 1.00 96.50 93 THR A O 1
ATOM 723 N N . GLU A 1 94 ? -10.975 7.946 4.481 1.00 95.56 94 GLU A N 1
ATOM 724 C CA . GLU A 1 94 ? -12.024 8.246 3.494 1.00 95.56 94 GLU A CA 1
ATOM 725 C C . GLU A 1 94 ? -11.502 9.144 2.372 1.00 95.56 94 GLU A C 1
ATOM 727 O O . GLU A 1 94 ? -11.694 8.830 1.197 1.00 95.56 94 GLU A O 1
ATOM 732 N N . ASP A 1 95 ? -10.795 10.219 2.709 1.00 94.88 95 ASP A N 1
ATOM 733 C CA . ASP A 1 95 ? -10.210 11.131 1.730 1.00 94.88 95 ASP A CA 1
ATOM 734 C C . ASP A 1 95 ? -9.198 10.405 0.832 1.00 94.88 95 ASP A C 1
ATOM 736 O O . ASP A 1 95 ? -9.204 10.588 -0.387 1.00 94.88 95 ASP A O 1
ATOM 740 N N . ALA A 1 96 ? -8.392 9.499 1.394 1.00 95.88 96 ALA A N 1
ATOM 741 C CA . ALA A 1 96 ? -7.490 8.663 0.611 1.00 95.88 96 ALA A CA 1
ATOM 742 C C . ALA A 1 96 ? -8.230 7.696 -0.327 1.00 95.88 96 ALA A C 1
ATOM 744 O O . ALA A 1 96 ? -7.759 7.471 -1.440 1.00 95.88 96 ALA A O 1
ATOM 745 N N . THR A 1 97 ? -9.395 7.157 0.057 1.00 95.62 97 THR A N 1
ATOM 746 C CA . THR A 1 97 ? -10.174 6.285 -0.845 1.00 95.62 97 THR A CA 1
ATOM 747 C C . THR A 1 97 ? -10.671 7.004 -2.091 1.00 95.62 97 THR A C 1
ATOM 749 O O . THR A 1 97 ? -10.765 6.379 -3.148 1.00 95.62 97 THR A O 1
ATOM 752 N N . ARG A 1 98 ? -10.930 8.315 -1.996 1.00 94.94 98 ARG A N 1
ATOM 753 C CA . ARG A 1 98 ? -11.404 9.140 -3.117 1.00 94.94 98 ARG A CA 1
ATOM 754 C C . ARG A 1 98 ? -10.348 9.321 -4.203 1.00 94.94 98 ARG A C 1
ATOM 756 O O . ARG A 1 98 ? -10.697 9.649 -5.331 1.00 94.94 98 ARG A O 1
ATOM 763 N N . THR A 1 99 ? -9.070 9.094 -3.894 1.00 95.94 99 THR A N 1
ATOM 764 C CA . THR A 1 99 ? -7.992 9.164 -4.891 1.00 95.94 99 THR A CA 1
ATOM 765 C C . THR A 1 99 ? -7.827 7.867 -5.682 1.00 95.94 99 THR A C 1
ATOM 767 O O . THR A 1 99 ? -6.994 7.797 -6.585 1.00 95.94 99 THR A O 1
ATOM 770 N N . ILE A 1 100 ? -8.607 6.831 -5.361 1.00 96.75 100 ILE A N 1
ATOM 771 C CA . ILE A 1 100 ? -8.463 5.487 -5.916 1.00 96.75 100 ILE A CA 1
ATOM 772 C C . ILE A 1 100 ? -9.618 5.212 -6.889 1.00 96.75 100 ILE A C 1
ATOM 774 O O . ILE A 1 100 ? -10.774 5.207 -6.466 1.00 96.75 100 ILE A O 1
ATOM 778 N N . PRO A 1 101 ? -9.340 4.932 -8.178 1.00 96.44 101 PRO A N 1
ATOM 779 C CA . PRO A 1 101 ? -10.386 4.685 -9.167 1.00 96.44 101 PRO A CA 1
ATOM 780 C C . PRO A 1 101 ? -11.293 3.502 -8.802 1.00 96.44 101 PRO A C 1
ATOM 782 O O . PRO A 1 101 ? -10.813 2.455 -8.368 1.00 96.44 101 PRO A O 1
ATOM 785 N N . ASP A 1 102 ? -12.594 3.602 -9.081 1.00 94.44 102 ASP A N 1
ATOM 786 C CA . ASP A 1 102 ? -13.566 2.551 -8.738 1.00 94.44 102 ASP A CA 1
ATOM 787 C C . ASP A 1 102 ? -13.240 1.180 -9.327 1.00 94.44 102 ASP A C 1
ATOM 789 O O . ASP A 1 102 ? -13.411 0.163 -8.663 1.00 94.44 102 ASP A O 1
ATOM 793 N N . LYS A 1 103 ? -12.691 1.129 -10.543 1.00 95.19 103 LYS A N 1
ATOM 794 C CA . LYS A 1 103 ? -12.233 -0.123 -11.169 1.00 95.19 103 LYS A CA 1
ATOM 795 C C . LYS A 1 103 ? -11.177 -0.864 -10.342 1.00 95.19 103 LYS A C 1
ATOM 797 O O . LYS A 1 103 ? -11.129 -2.095 -10.383 1.00 95.19 103 LYS A O 1
ATOM 802 N N . VAL A 1 104 ? -10.340 -0.143 -9.590 1.00 96.38 104 VAL A N 1
ATOM 803 C CA . VAL A 1 104 ? -9.375 -0.748 -8.664 1.00 96.38 104 VAL A CA 1
ATOM 804 C C . VAL A 1 104 ? -10.146 -1.400 -7.527 1.00 96.38 104 VAL A C 1
ATOM 806 O O . VAL A 1 104 ? -9.998 -2.599 -7.311 1.00 96.38 104 VAL A O 1
ATOM 809 N N . TRP A 1 105 ? -11.022 -0.651 -6.859 1.00 96.25 105 TRP A N 1
ATOM 810 C CA . TRP A 1 105 ? -11.841 -1.163 -5.761 1.00 96.25 105 TRP A CA 1
ATOM 811 C C . TRP A 1 105 ? -12.684 -2.371 -6.166 1.00 96.25 105 TRP A C 1
ATOM 813 O O . TRP A 1 105 ? -12.588 -3.418 -5.534 1.00 96.25 105 TRP A O 1
ATOM 823 N N . GLN A 1 106 ? -13.384 -2.297 -7.296 1.00 94.62 106 GLN A N 1
ATOM 824 C CA . GLN A 1 106 ? -14.130 -3.425 -7.857 1.00 94.62 106 GLN A CA 1
ATOM 825 C C . GLN A 1 106 ? -13.232 -4.641 -8.124 1.00 94.62 106 GLN A C 1
ATOM 827 O O . GLN A 1 106 ? -13.672 -5.786 -8.037 1.00 94.62 106 GLN A O 1
ATOM 832 N N . THR A 1 107 ? -11.968 -4.434 -8.496 1.00 95.00 107 THR A N 1
ATOM 833 C CA . THR A 1 107 ? -11.009 -5.529 -8.703 1.00 95.00 107 THR A CA 1
ATOM 834 C C . THR A 1 107 ? -10.581 -6.161 -7.379 1.00 95.00 107 THR A C 1
ATOM 836 O O . THR A 1 107 ? -10.556 -7.390 -7.277 1.00 95.00 107 THR A O 1
ATOM 839 N N . ILE A 1 108 ? -10.310 -5.346 -6.358 1.00 96.00 108 ILE A N 1
ATOM 840 C CA . ILE A 1 108 ? -9.983 -5.782 -4.993 1.00 96.00 108 ILE A CA 1
ATOM 841 C C . ILE A 1 108 ? -11.151 -6.571 -4.380 1.00 96.00 108 ILE A C 1
ATOM 843 O O . ILE A 1 108 ? -10.971 -7.715 -3.954 1.00 96.00 108 ILE A O 1
ATOM 847 N N . GLU A 1 109 ? -12.361 -6.018 -4.435 1.00 95.00 109 GLU A N 1
ATOM 848 C CA . GLU A 1 109 ? -13.584 -6.612 -3.885 1.00 95.00 109 GLU A CA 1
ATOM 849 C C . GLU A 1 109 ? -13.963 -7.920 -4.586 1.00 95.00 109 GLU A C 1
ATOM 851 O O . GLU A 1 109 ? -14.174 -8.939 -3.925 1.00 95.00 109 GLU A O 1
ATOM 856 N N . ARG A 1 110 ? -13.969 -7.956 -5.930 1.00 94.31 110 ARG A N 1
ATOM 857 C CA . ARG A 1 110 ? -14.224 -9.199 -6.692 1.00 94.31 110 ARG A CA 1
ATOM 858 C C . ARG A 1 110 ? -13.180 -10.275 -6.413 1.00 94.31 110 ARG A C 1
ATOM 860 O O . ARG A 1 110 ? -13.484 -11.466 -6.472 1.00 94.31 110 ARG A O 1
ATOM 867 N N . SER A 1 111 ? -11.958 -9.863 -6.086 1.00 94.88 111 SER A N 1
ATOM 868 C CA . SER A 1 111 ? -10.887 -10.771 -5.678 1.00 94.88 111 SER A CA 1
ATOM 869 C C . SER A 1 111 ? -11.027 -11.240 -4.229 1.00 94.88 111 SER A C 1
ATOM 871 O O . SER A 1 111 ? -10.266 -12.111 -3.805 1.00 94.88 111 SER A O 1
ATOM 873 N N . GLY A 1 112 ? -12.021 -10.747 -3.486 1.00 96.00 112 GLY A N 1
ATOM 874 C CA . GLY A 1 112 ? -12.353 -11.156 -2.123 1.00 96.00 112 GLY A CA 1
ATOM 875 C C . GLY A 1 112 ? -11.465 -10.533 -1.051 1.00 96.00 112 GLY A C 1
ATOM 876 O O . GLY A 1 112 ? -11.408 -11.070 0.053 1.00 96.00 112 GLY A O 1
ATOM 877 N N . TRP A 1 113 ? -10.748 -9.458 -1.380 1.00 97.75 113 TRP A N 1
ATOM 878 C CA . TRP A 1 113 ? -9.980 -8.697 -0.403 1.00 97.75 113 TRP A CA 1
ATOM 879 C C . TRP A 1 113 ? -10.889 -7.842 0.471 1.00 97.75 113 TRP A C 1
ATOM 881 O O . TRP A 1 113 ? -11.919 -7.344 0.021 1.00 97.75 113 TRP A O 1
ATOM 891 N N . LYS A 1 114 ? -10.486 -7.676 1.728 1.00 97.62 114 LYS A N 1
ATOM 892 C CA . LYS A 1 114 ? -11.158 -6.837 2.720 1.00 97.62 114 LYS A CA 1
ATOM 893 C C . LYS A 1 114 ? -10.177 -5.811 3.259 1.00 97.62 114 LYS A C 1
ATOM 895 O O . LYS A 1 114 ? -9.012 -6.142 3.466 1.00 97.62 114 LYS A O 1
ATOM 900 N N . VAL A 1 115 ? -10.668 -4.611 3.543 1.00 98.19 115 VAL A N 1
ATOM 901 C CA . VAL A 1 115 ? -9.909 -3.561 4.230 1.00 98.19 115 VAL A CA 1
ATOM 902 C C . VAL A 1 115 ? -10.485 -3.376 5.628 1.00 98.19 115 VAL A C 1
ATOM 904 O O . VAL A 1 115 ? -11.703 -3.272 5.791 1.00 98.19 115 VAL A O 1
ATOM 907 N N . GLN A 1 116 ? -9.616 -3.364 6.635 1.00 98.38 116 GLN A N 1
ATOM 908 C CA . GLN A 1 116 ? -9.968 -3.105 8.024 1.00 98.38 116 GLN A CA 1
ATOM 909 C C . GLN A 1 116 ? -9.177 -1.933 8.594 1.00 98.38 116 GLN A C 1
ATOM 911 O O . GLN A 1 116 ? -7.970 -1.822 8.390 1.00 98.38 116 GLN A O 1
ATOM 916 N N . LEU A 1 117 ? -9.875 -1.090 9.346 1.00 98.56 117 LEU A N 1
ATOM 917 C CA . LEU A 1 117 ? -9.294 -0.040 10.169 1.00 98.56 117 LEU A CA 1
ATOM 918 C C . LEU A 1 117 ? -9.177 -0.522 11.610 1.00 98.56 117 LEU A C 1
ATOM 920 O O . LEU A 1 117 ? -10.088 -1.179 12.116 1.00 98.56 117 LEU A O 1
ATOM 924 N N . ALA A 1 118 ? -8.075 -0.194 12.272 1.00 98.56 118 ALA A N 1
ATOM 925 C CA . ALA A 1 118 ? -7.841 -0.560 13.664 1.00 98.56 118 ALA A CA 1
ATOM 926 C C . ALA A 1 118 ? -7.013 0.505 14.390 1.00 98.56 118 ALA A C 1
ATOM 928 O O . ALA A 1 118 ? -6.354 1.330 13.760 1.00 98.56 118 ALA A O 1
ATOM 929 N N . GLU A 1 119 ? -7.009 0.475 15.720 1.00 98.44 119 GLU A N 1
ATOM 930 C CA . GLU A 1 119 ? -6.087 1.290 16.512 1.00 98.44 119 GLU A CA 1
ATOM 931 C C . GLU A 1 119 ? -4.635 0.826 16.302 1.00 98.44 119 GLU A C 1
ATOM 933 O O . GLU A 1 119 ? -3.795 1.641 15.934 1.00 98.44 119 GLU A O 1
ATOM 938 N N . PHE A 1 120 ? -4.347 -0.474 16.435 1.00 98.69 120 PHE A N 1
ATOM 939 C CA . PHE A 1 120 ? -3.076 -1.095 16.042 1.00 98.69 120 PHE A CA 1
ATOM 940 C C . PHE A 1 120 ? -3.296 -2.247 15.053 1.00 98.69 120 PHE A C 1
ATOM 942 O O . PHE A 1 120 ? -4.318 -2.931 15.086 1.00 98.69 120 PHE A O 1
ATOM 949 N N . VAL A 1 121 ? -2.285 -2.557 14.232 1.00 98.56 121 VAL A N 1
ATOM 950 C CA . VAL A 1 121 ? -2.317 -3.708 13.304 1.00 98.56 121 VAL A CA 1
ATOM 951 C C . VAL A 1 121 ? -2.679 -5.016 14.020 1.00 98.56 121 VAL A C 1
ATOM 953 O O . VAL A 1 121 ? -3.494 -5.807 13.541 1.00 98.56 121 VAL A O 1
ATOM 956 N N . VAL A 1 122 ? -2.091 -5.235 15.196 1.00 98.56 122 VAL A N 1
ATOM 957 C CA . VAL A 1 122 ? -2.295 -6.449 15.999 1.00 98.56 122 VAL A CA 1
ATOM 958 C C . VAL A 1 122 ? -3.689 -6.546 16.622 1.00 98.56 122 VAL A C 1
ATOM 960 O O . VAL A 1 122 ? -4.030 -7.603 17.139 1.00 98.56 122 VAL A O 1
ATOM 963 N N . ASP A 1 123 ? -4.511 -5.499 16.571 1.00 98.38 123 ASP A N 1
ATOM 964 C CA . ASP A 1 123 ? -5.888 -5.574 17.065 1.00 98.38 123 ASP A CA 1
ATOM 965 C C . ASP A 1 123 ? -6.817 -6.210 16.022 1.00 98.38 123 ASP A C 1
ATOM 967 O O . ASP A 1 123 ? -7.703 -6.987 16.371 1.00 98.38 123 ASP A O 1
ATOM 971 N N . ALA A 1 124 ? -6.560 -5.965 14.732 1.00 98.06 124 ALA A N 1
ATOM 972 C CA . ALA A 1 124 ? -7.223 -6.671 13.634 1.00 98.06 124 ALA A CA 1
ATOM 973 C C . ALA A 1 124 ? -6.619 -8.066 13.376 1.00 98.06 124 ALA A C 1
ATOM 975 O O . ALA A 1 124 ? -7.306 -8.962 12.884 1.00 98.06 124 ALA A O 1
ATOM 976 N N . ALA A 1 125 ? -5.344 -8.275 13.725 1.00 97.94 125 ALA A N 1
ATOM 977 C CA . ALA A 1 125 ? -4.648 -9.556 13.586 1.00 97.94 125 ALA A CA 1
ATOM 978 C C . ALA A 1 125 ? -3.929 -9.988 14.887 1.00 97.94 125 ALA A C 1
ATOM 980 O O . ALA A 1 125 ? -2.693 -9.975 14.944 1.00 97.94 125 ALA A O 1
ATOM 981 N N . PRO A 1 126 ? -4.665 -10.437 15.928 1.00 98.12 126 PRO A N 1
ATOM 982 C CA . PRO A 1 126 ? -4.096 -10.737 17.251 1.00 98.12 126 PRO A CA 1
ATOM 983 C C . PRO A 1 126 ? -2.974 -11.776 17.265 1.00 98.12 126 PRO A C 1
ATOM 985 O O . PRO A 1 126 ? -2.063 -11.687 18.086 1.00 98.12 126 PRO A O 1
ATOM 988 N N . SER A 1 127 ? -2.986 -12.729 16.329 1.00 97.62 127 SER A N 1
ATOM 989 C CA . SER A 1 127 ? -1.945 -13.758 16.204 1.00 97.62 127 SER A CA 1
ATOM 990 C C . SER A 1 127 ? -0.560 -13.206 15.846 1.00 97.62 127 SER A C 1
ATOM 992 O O . SER A 1 127 ? 0.413 -13.952 15.882 1.00 97.62 127 SER A O 1
ATOM 994 N N . LEU A 1 128 ? -0.458 -11.930 15.459 1.00 98.12 128 LEU A N 1
ATOM 995 C CA . LEU A 1 128 ? 0.802 -11.264 15.127 1.00 98.12 128 LEU A CA 1
ATOM 996 C C . LEU A 1 128 ? 1.419 -10.496 16.301 1.00 98.12 128 LEU A C 1
ATOM 998 O O . LEU A 1 128 ? 2.496 -9.915 16.153 1.00 98.12 128 LEU A O 1
ATOM 1002 N N . ARG A 1 129 ? 0.771 -10.477 17.469 1.00 98.25 129 ARG A N 1
ATOM 1003 C CA . ARG A 1 129 ? 1.310 -9.805 18.655 1.00 98.25 129 ARG A CA 1
ATOM 1004 C C . ARG A 1 129 ? 2.649 -10.422 19.060 1.00 98.25 129 ARG A C 1
ATOM 1006 O O . ARG A 1 129 ? 2.772 -11.638 19.161 1.00 98.25 129 ARG A O 1
ATOM 1013 N N . GLY A 1 130 ? 3.666 -9.580 19.248 1.00 97.31 130 GLY A N 1
ATOM 1014 C CA . GLY A 1 130 ? 5.036 -10.021 19.529 1.00 97.31 130 GLY A CA 1
ATOM 1015 C C . GLY A 1 130 ? 5.756 -10.701 18.353 1.00 97.31 130 GLY A C 1
ATOM 1016 O O . GLY A 1 130 ? 6.931 -11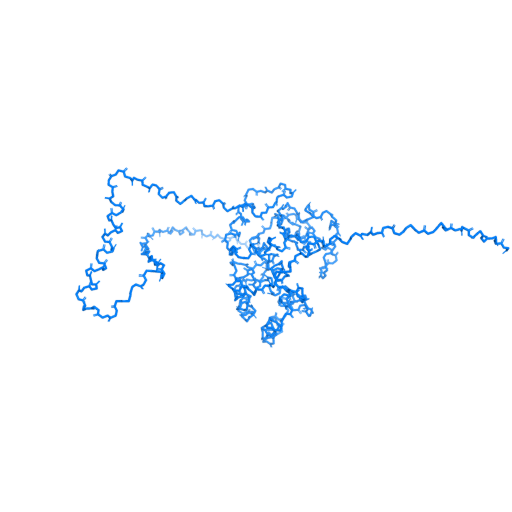.042 18.474 1.00 97.31 130 GLY A O 1
ATOM 1017 N N . VAL A 1 131 ? 5.097 -10.894 17.205 1.00 98.12 131 VAL A N 1
ATOM 1018 C CA . VAL A 1 131 ? 5.704 -11.531 16.033 1.00 98.12 131 VAL A CA 1
ATOM 1019 C C . VAL A 1 131 ? 6.513 -10.498 15.256 1.00 98.12 131 VAL A C 1
ATOM 1021 O O . VAL A 1 131 ? 6.036 -9.405 14.950 1.00 98.12 131 VAL A O 1
ATOM 1024 N N . ARG A 1 132 ? 7.748 -10.861 14.907 1.00 96.56 132 ARG A N 1
ATOM 1025 C CA . ARG A 1 132 ? 8.640 -10.039 14.089 1.00 96.56 132 ARG A CA 1
ATOM 1026 C C . ARG A 1 132 ? 8.349 -10.216 12.593 1.00 96.56 132 ARG A C 1
ATOM 1028 O O . ARG A 1 132 ? 8.386 -11.355 12.116 1.00 96.56 132 ARG A O 1
ATOM 1035 N N . PRO A 1 133 ? 8.133 -9.130 11.828 1.00 93.81 133 PRO A N 1
ATOM 1036 C CA . PRO A 1 133 ? 8.053 -9.204 10.374 1.00 93.81 133 PRO A CA 1
ATOM 1037 C C . PRO A 1 133 ? 9.369 -9.687 9.755 1.00 93.81 133 PRO A C 1
ATOM 1039 O O . PRO A 1 133 ? 10.465 -9.450 10.272 1.00 93.81 133 PRO A O 1
ATOM 1042 N N . ARG A 1 134 ? 9.286 -10.357 8.605 1.00 86.69 134 ARG A N 1
ATOM 1043 C CA . ARG A 1 134 ? 10.484 -10.793 7.881 1.00 86.69 134 ARG A CA 1
ATOM 1044 C C . ARG A 1 134 ? 11.327 -9.575 7.479 1.00 86.69 134 ARG A C 1
ATOM 1046 O O . ARG A 1 134 ? 10.805 -8.608 6.945 1.00 86.69 134 ARG A O 1
ATOM 1053 N N . GLY A 1 135 ? 12.640 -9.654 7.699 1.00 83.50 135 GLY A N 1
ATOM 1054 C CA . GLY A 1 135 ? 13.588 -8.605 7.301 1.00 83.50 135 GLY A CA 1
ATOM 1055 C C . GLY A 1 135 ? 13.682 -7.420 8.265 1.00 83.50 135 GLY A C 1
ATOM 1056 O O . GLY A 1 135 ? 14.532 -6.559 8.067 1.00 83.50 135 GLY A O 1
ATOM 1057 N N . TRP A 1 136 ? 12.866 -7.380 9.321 1.00 87.69 136 TRP A N 1
ATOM 1058 C CA . TRP A 1 136 ? 12.923 -6.308 10.312 1.00 87.69 136 TRP A CA 1
ATOM 1059 C C . TRP A 1 136 ? 13.991 -6.582 11.391 1.00 87.69 136 TRP A C 1
ATOM 1061 O O . TRP A 1 136 ? 14.283 -7.752 11.699 1.00 87.69 136 TRP A O 1
ATOM 1071 N N . PRO A 1 137 ? 14.571 -5.523 11.996 1.00 91.88 137 PRO A N 1
ATOM 1072 C CA . PRO A 1 137 ? 15.414 -5.634 13.185 1.00 91.88 137 PRO A CA 1
ATOM 1073 C C . PRO A 1 137 ? 14.781 -6.505 14.279 1.00 91.88 137 PRO A C 1
ATOM 1075 O O . PRO A 1 137 ? 13.565 -6.509 14.454 1.00 91.88 137 PRO A O 1
ATOM 1078 N N . SER A 1 138 ? 15.603 -7.245 15.031 1.00 94.81 138 SER A N 1
ATOM 1079 C CA . SER A 1 138 ? 15.144 -8.237 16.024 1.00 94.81 138 SER A CA 1
ATOM 1080 C C . SER A 1 138 ? 14.255 -7.670 17.135 1.00 94.81 138 SER A C 1
ATOM 1082 O O . SER A 1 138 ? 13.459 -8.413 17.697 1.00 94.81 138 SER A O 1
ATOM 1084 N N . HIS A 1 139 ? 14.383 -6.378 17.435 1.00 94.50 139 HIS A N 1
ATOM 1085 C CA . HIS A 1 139 ? 13.634 -5.686 18.483 1.00 94.50 139 HIS A CA 1
ATOM 1086 C C . HIS A 1 139 ? 12.300 -5.086 18.004 1.00 94.50 139 HIS A C 1
ATOM 1088 O O . HIS A 1 139 ? 11.592 -4.496 18.815 1.00 94.50 139 HIS A O 1
ATOM 1094 N N . LEU A 1 140 ? 11.960 -5.198 16.713 1.00 96.50 140 LEU A N 1
ATOM 1095 C CA . LEU A 1 140 ? 10.699 -4.690 16.166 1.00 96.50 140 LEU A CA 1
ATOM 1096 C C . LEU A 1 140 ? 9.712 -5.832 15.899 1.00 96.50 140 LEU A C 1
ATOM 1098 O O . LEU A 1 140 ? 10.092 -6.920 15.459 1.00 96.50 140 LEU A O 1
ATOM 1102 N N . THR A 1 141 ? 8.431 -5.564 16.130 1.00 98.00 141 THR A N 1
ATOM 1103 C CA . THR A 1 141 ? 7.311 -6.494 15.922 1.00 98.00 141 THR A CA 1
ATOM 1104 C C . THR A 1 141 ? 6.254 -5.858 15.018 1.00 98.00 141 THR A C 1
ATOM 1106 O O . THR A 1 141 ? 6.369 -4.697 14.619 1.00 98.00 141 THR A O 1
ATOM 1109 N N . TRP A 1 142 ? 5.183 -6.588 14.702 1.00 98.19 142 TRP A N 1
ATOM 1110 C CA . TRP A 1 142 ? 4.021 -6.016 14.009 1.00 98.19 142 TRP A CA 1
ATOM 1111 C C . TRP A 1 142 ? 3.344 -4.864 14.771 1.00 98.19 142 TRP A C 1
ATOM 1113 O O . TRP A 1 142 ? 2.602 -4.098 14.169 1.00 98.19 142 TRP A O 1
ATOM 1123 N N . GLU A 1 143 ? 3.635 -4.673 16.062 1.00 98.25 143 GLU A N 1
ATOM 1124 C CA . GLU A 1 143 ? 3.161 -3.519 16.846 1.00 98.25 143 GLU A CA 1
ATOM 1125 C C . GLU A 1 143 ? 3.852 -2.211 16.435 1.00 98.25 143 GLU A C 1
ATOM 1127 O O . GLU A 1 143 ? 3.384 -1.120 16.769 1.00 98.25 143 GLU A O 1
ATOM 1132 N N . ASN A 1 144 ? 4.973 -2.309 15.717 1.00 98.19 144 ASN A N 1
ATOM 1133 C CA . ASN A 1 144 ? 5.689 -1.174 15.152 1.00 98.19 144 ASN A CA 1
ATOM 1134 C C . ASN A 1 144 ? 5.199 -0.793 13.744 1.00 98.19 144 ASN A C 1
ATOM 1136 O O . ASN A 1 144 ? 5.612 0.250 13.235 1.00 98.19 144 ASN A O 1
ATOM 1140 N N . SER A 1 145 ? 4.331 -1.602 13.127 1.00 97.56 145 SER A N 1
ATOM 1141 C CA . SER A 1 145 ? 3.731 -1.307 11.824 1.00 97.56 145 SER A CA 1
ATOM 1142 C C . SER A 1 145 ? 2.411 -0.555 11.979 1.00 97.56 145 SER A C 1
ATOM 1144 O O . SER A 1 145 ? 1.651 -0.808 12.911 1.00 97.56 145 SER A O 1
ATOM 1146 N N . ASP A 1 146 ? 2.128 0.350 11.048 1.00 97.88 146 ASP A N 1
ATOM 1147 C CA . ASP A 1 146 ? 0.826 1.007 10.883 1.00 97.88 146 ASP A CA 1
ATOM 1148 C C . ASP A 1 146 ? -0.002 0.410 9.735 1.00 97.88 146 ASP A C 1
ATOM 1150 O O . ASP A 1 146 ? -1.110 0.869 9.472 1.00 97.88 146 ASP A O 1
ATOM 1154 N N . ALA A 1 147 ? 0.499 -0.628 9.066 1.00 98.00 147 ALA A N 1
ATOM 1155 C CA . ALA A 1 147 ? -0.243 -1.338 8.037 1.00 98.00 147 ALA A CA 1
ATOM 1156 C C . ALA A 1 147 ? 0.181 -2.808 7.908 1.00 98.00 147 ALA A C 1
ATOM 1158 O O . ALA A 1 147 ? 1.225 -3.228 8.425 1.00 98.00 147 ALA A O 1
ATOM 1159 N N . LEU A 1 148 ? -0.679 -3.612 7.284 1.00 97.69 148 LEU A N 1
ATOM 1160 C CA . LEU A 1 148 ? -0.455 -5.039 7.081 1.00 97.69 148 LEU A CA 1
ATOM 1161 C C . LEU A 1 148 ? -1.252 -5.572 5.889 1.00 97.69 148 LEU A C 1
ATOM 1163 O O . LEU A 1 148 ? -2.475 -5.436 5.841 1.00 97.69 148 LEU A O 1
ATOM 1167 N N . HIS A 1 149 ? -0.576 -6.339 5.039 1.00 97.62 149 HIS A N 1
ATOM 1168 C CA . HIS A 1 149 ? -1.179 -7.156 3.992 1.00 97.62 149 HIS A CA 1
ATOM 1169 C C . HIS A 1 149 ? -1.050 -8.656 4.310 1.00 97.62 149 HIS A C 1
ATOM 1171 O O . HIS A 1 149 ? 0.041 -9.233 4.324 1.00 97.62 149 HIS A O 1
ATOM 1177 N N . LEU A 1 150 ? -2.192 -9.316 4.548 1.00 97.38 150 LEU A N 1
ATOM 1178 C CA . LEU A 1 150 ? -2.305 -10.754 4.811 1.00 97.38 150 LEU A CA 1
ATOM 1179 C C . LEU A 1 150 ? -2.898 -11.496 3.604 1.00 97.38 150 LEU A C 1
ATOM 1181 O O . LEU A 1 150 ? -4.120 -11.640 3.492 1.00 97.38 150 LEU A O 1
ATOM 1185 N N . PRO A 1 151 ? -2.061 -12.061 2.717 1.00 96.12 151 PRO A N 1
ATOM 1186 C CA . PRO A 1 151 ? -2.536 -12.679 1.481 1.00 96.12 151 PRO A CA 1
ATOM 1187 C C . PRO A 1 151 ? -3.343 -13.959 1.679 1.00 96.12 151 PRO A C 1
ATOM 1189 O O . PRO A 1 151 ? -4.194 -14.276 0.851 1.00 96.12 151 PRO A O 1
ATOM 1192 N N . THR A 1 152 ? -3.102 -14.703 2.759 1.00 96.00 152 THR A N 1
ATOM 1193 C CA . THR A 1 152 ? -3.822 -15.956 3.032 1.00 96.00 152 THR A CA 1
ATOM 1194 C C . THR A 1 152 ? -5.285 -15.704 3.393 1.00 96.00 152 THR A C 1
ATOM 1196 O O . THR A 1 152 ? -6.163 -16.411 2.907 1.00 96.00 152 THR A O 1
ATOM 1199 N N . SER A 1 153 ? -5.560 -14.685 4.212 1.00 96.94 153 SER A N 1
ATOM 1200 C CA . SER A 1 153 ? -6.918 -14.293 4.616 1.00 96.94 153 SER A CA 1
ATOM 1201 C C . SER A 1 153 ? -7.531 -13.211 3.722 1.00 96.94 153 SER A C 1
ATOM 1203 O O . SER A 1 153 ? -8.692 -12.857 3.922 1.00 96.94 153 SER A O 1
ATOM 1205 N N . LYS A 1 154 ? -6.771 -12.704 2.741 1.00 97.56 154 LYS A N 1
ATOM 1206 C CA . LYS A 1 154 ? -7.126 -11.565 1.883 1.00 97.56 154 LYS A CA 1
ATOM 1207 C C . LYS A 1 154 ? -7.565 -10.344 2.693 1.00 97.56 154 LYS A C 1
ATOM 1209 O O . LYS A 1 154 ? -8.601 -9.736 2.429 1.00 97.56 154 LYS A O 1
ATOM 1214 N N . LEU A 1 155 ? -6.777 -10.014 3.708 1.00 98.06 155 LEU A N 1
ATOM 1215 C CA . LEU A 1 155 ? -7.050 -8.917 4.625 1.00 98.06 155 LEU A CA 1
ATOM 1216 C C . LEU A 1 155 ? -5.963 -7.852 4.511 1.00 98.06 155 LEU A C 1
ATOM 1218 O O . LEU A 1 155 ? -4.779 -8.173 4.592 1.00 98.06 155 LEU A O 1
ATOM 1222 N N . LEU A 1 156 ? -6.390 -6.603 4.364 1.00 98.50 156 LEU A N 1
ATOM 1223 C CA . LEU A 1 156 ? -5.570 -5.411 4.530 1.00 98.50 156 LEU A CA 1
ATOM 1224 C C . LEU A 1 156 ? -5.962 -4.741 5.838 1.00 98.50 156 LEU A C 1
ATOM 1226 O O . LEU A 1 156 ? -7.152 -4.590 6.115 1.00 98.50 156 LEU A O 1
ATOM 1230 N N . VAL A 1 157 ? -4.975 -4.331 6.620 1.00 98.56 157 VAL A N 1
ATOM 1231 C CA . VAL A 1 157 ? -5.185 -3.560 7.843 1.00 98.56 157 VAL A CA 1
ATOM 1232 C C . VAL A 1 157 ? -4.458 -2.236 7.704 1.00 98.56 157 VAL A C 1
ATOM 1234 O O . VAL A 1 157 ? -3.281 -2.220 7.352 1.00 98.56 157 VAL A O 1
ATOM 1237 N N . VAL A 1 158 ? -5.149 -1.145 8.018 1.00 98.50 158 VAL A N 1
ATOM 1238 C CA . VAL A 1 158 ? -4.553 0.181 8.201 1.00 98.50 158 VAL A CA 1
ATOM 1239 C C . VAL A 1 158 ? -4.814 0.606 9.638 1.00 98.50 158 VAL A C 1
ATOM 1241 O O . VAL A 1 158 ? -5.955 0.575 10.102 1.00 98.50 158 VAL A O 1
ATOM 1244 N N . ALA A 1 159 ? -3.754 0.958 10.355 1.00 98.56 159 ALA A N 1
ATOM 1245 C CA . ALA A 1 159 ? -3.808 1.247 11.775 1.00 98.56 159 ALA A CA 1
ATOM 1246 C C . ALA A 1 159 ? -3.563 2.727 12.076 1.00 98.56 159 ALA A C 1
ATOM 1248 O O . ALA A 1 159 ? -2.684 3.368 11.500 1.00 98.56 159 ALA A O 1
ATOM 1249 N N . GLU A 1 160 ? -4.327 3.260 13.027 1.00 98.69 160 GLU A N 1
ATOM 1250 C CA . GLU A 1 160 ? -4.190 4.642 13.483 1.00 98.69 160 GLU A CA 1
ATOM 1251 C C . GLU A 1 160 ? -2.878 4.869 14.231 1.00 98.69 160 GLU A C 1
ATOM 1253 O O . GLU A 1 160 ? -2.279 5.941 14.137 1.00 98.69 160 GLU A O 1
ATOM 1258 N N . LYS A 1 161 ? -2.427 3.873 14.991 1.00 98.56 161 LYS A N 1
ATOM 1259 C CA . LYS A 1 161 ? -1.277 3.966 15.880 1.00 98.56 161 LYS A CA 1
ATOM 1260 C C . LYS A 1 161 ? -0.284 2.847 15.615 1.00 98.56 161 LYS A C 1
ATOM 1262 O O . LYS A 1 161 ? -0.612 1.750 15.171 1.00 98.56 161 LYS A O 1
ATOM 1267 N N . ARG A 1 162 ? 0.964 3.139 15.964 1.00 98.19 162 ARG A N 1
ATOM 1268 C CA . ARG A 1 162 ? 2.076 2.188 15.981 1.00 98.19 162 ARG A CA 1
ATOM 1269 C C . ARG A 1 162 ? 3.031 2.514 17.116 1.00 98.19 162 ARG A C 1
ATOM 1271 O O . ARG A 1 162 ? 3.004 3.610 17.677 1.00 98.19 162 ARG A O 1
ATOM 1278 N N . ARG A 1 163 ? 3.927 1.587 17.433 1.00 98.06 163 ARG A N 1
ATOM 1279 C CA . ARG A 1 163 ? 5.095 1.862 18.274 1.00 98.06 163 ARG A CA 1
ATOM 1280 C C . ARG A 1 163 ? 6.260 2.330 17.407 1.00 98.06 163 ARG A C 1
ATOM 1282 O O . ARG A 1 163 ? 6.615 1.684 16.424 1.00 98.06 163 ARG A O 1
ATOM 1289 N N . ASN A 1 164 ? 6.886 3.446 17.756 1.00 96.56 164 ASN A N 1
ATOM 1290 C CA . ASN A 1 164 ? 8.148 3.840 17.127 1.00 96.56 164 ASN A CA 1
ATOM 1291 C C . ASN A 1 164 ? 9.318 2.964 17.639 1.00 96.56 164 ASN A C 1
ATOM 1293 O O . ASN A 1 164 ? 9.123 2.067 18.461 1.00 96.56 164 ASN A O 1
ATOM 1297 N N . SER A 1 165 ? 10.541 3.222 17.169 1.00 94.19 165 SER A N 1
ATOM 1298 C CA . SER A 1 165 ? 11.739 2.464 17.571 1.00 94.19 165 SER A CA 1
ATOM 1299 C C . SER A 1 165 ? 12.086 2.582 19.061 1.00 94.19 165 SER A C 1
ATOM 1301 O O . SER A 1 165 ? 12.728 1.688 19.599 1.00 94.19 165 SER A O 1
ATOM 1303 N N . SER A 1 166 ? 11.629 3.636 19.750 1.00 96.00 166 SER A N 1
ATOM 1304 C CA . SER A 1 166 ? 11.773 3.781 21.206 1.00 96.00 166 SER A CA 1
ATOM 1305 C C . SER A 1 166 ? 10.628 3.137 22.001 1.00 96.00 166 SER A C 1
ATOM 1307 O O . SER A 1 166 ? 10.541 3.319 23.213 1.00 96.00 166 SER A O 1
ATOM 1309 N N . GLY A 1 167 ? 9.718 2.415 21.334 1.00 96.50 167 GLY A N 1
ATOM 1310 C CA . GLY A 1 167 ? 8.570 1.740 21.947 1.00 96.50 167 GLY A CA 1
ATOM 1311 C C . GLY A 1 167 ? 7.386 2.656 22.282 1.00 96.50 167 GLY A C 1
ATOM 1312 O O . GLY A 1 167 ? 6.343 2.166 22.735 1.00 96.50 167 GLY A O 1
ATOM 1313 N N . LYS A 1 168 ? 7.505 3.968 22.035 1.00 98.19 168 LYS A N 1
ATOM 1314 C CA . LYS A 1 168 ? 6.446 4.953 22.277 1.00 98.19 168 LYS A CA 1
ATOM 1315 C C . LYS A 1 168 ? 5.333 4.794 21.245 1.00 98.19 168 LYS A C 1
ATOM 1317 O O . LYS A 1 168 ? 5.594 4.683 20.048 1.00 98.1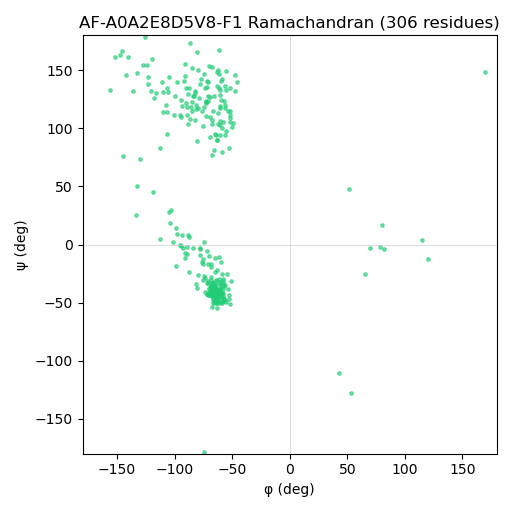9 168 LYS A O 1
ATOM 1322 N N . VAL A 1 169 ? 4.089 4.839 21.716 1.00 98.50 169 VAL A N 1
ATOM 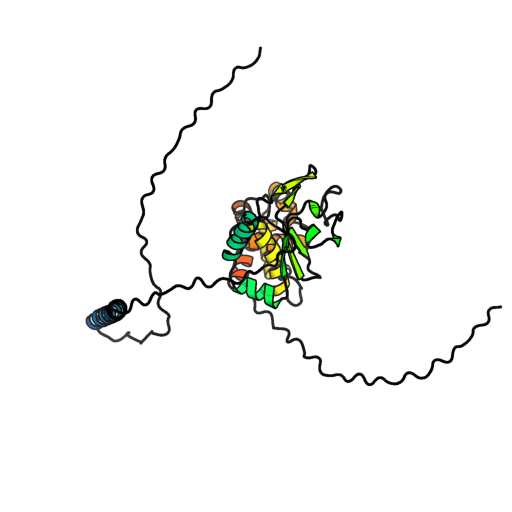1323 C CA . VAL A 1 169 ? 2.907 4.887 20.850 1.00 98.50 169 VAL A CA 1
ATOM 1324 C C . VAL A 1 169 ? 2.845 6.242 20.145 1.00 98.50 169 VAL A C 1
ATOM 1326 O O . VAL A 1 169 ? 2.894 7.290 20.792 1.00 98.50 169 VAL A O 1
ATOM 1329 N N . VAL A 1 170 ? 2.735 6.211 18.822 1.00 98.19 170 VAL A N 1
ATOM 1330 C CA . VAL A 1 170 ? 2.603 7.381 17.952 1.00 98.19 170 VAL A CA 1
ATOM 1331 C C . VAL A 1 170 ? 1.467 7.156 16.959 1.00 98.19 170 VAL A C 1
ATOM 1333 O O . VAL A 1 170 ? 1.224 6.022 16.545 1.00 98.19 170 VAL A O 1
ATOM 1336 N N . THR A 1 171 ? 0.780 8.229 16.577 1.00 98.25 171 THR A N 1
ATOM 1337 C CA . THR A 1 171 ? -0.205 8.208 15.487 1.00 98.25 171 THR A CA 1
ATOM 1338 C C . THR A 1 171 ? 0.516 8.073 14.144 1.00 98.25 171 THR A C 1
ATOM 1340 O O . THR A 1 171 ? 1.583 8.665 13.957 1.00 98.25 171 THR A O 1
ATOM 1343 N N . SER A 1 172 ? -0.039 7.296 13.214 1.00 97.25 172 SER A N 1
ATOM 1344 C CA . SER A 1 172 ? 0.454 7.242 11.839 1.00 97.25 172 SER A CA 1
ATOM 1345 C C . SER A 1 172 ? 0.228 8.592 11.161 1.00 97.25 172 SER A C 1
ATOM 1347 O O . SER A 1 172 ? -0.875 9.126 11.165 1.00 97.25 172 SER A O 1
ATOM 1349 N N . SER A 1 173 ? 1.285 9.148 10.578 1.00 95.62 173 SER A N 1
ATOM 1350 C CA . SER A 1 173 ? 1.252 10.405 9.822 1.00 95.62 173 SER A CA 1
ATOM 1351 C C . SER A 1 173 ? 1.152 10.184 8.310 1.00 95.62 173 SER A C 1
ATOM 1353 O O . SER A 1 173 ? 1.377 11.110 7.537 1.00 95.62 173 SER A O 1
ATOM 1355 N N . ARG A 1 174 ? 0.921 8.938 7.883 1.00 95.25 174 ARG A N 1
ATOM 1356 C CA . ARG A 1 174 ? 1.032 8.498 6.485 1.00 95.25 174 ARG A CA 1
ATOM 1357 C C . ARG A 1 174 ? -0.162 7.653 6.038 1.00 95.25 174 ARG A C 1
ATOM 1359 O O . ARG A 1 174 ? -0.023 6.852 5.117 1.00 95.25 174 ARG A O 1
ATOM 1366 N N . VAL A 1 175 ? -1.327 7.834 6.670 1.00 96.44 175 VAL A N 1
ATOM 1367 C CA . VAL A 1 175 ? -2.518 6.969 6.543 1.00 96.44 175 VAL A CA 1
ATOM 1368 C C . VAL A 1 175 ? -2.907 6.745 5.083 1.00 96.44 175 VAL A C 1
ATOM 1370 O O . VAL A 1 175 ? -3.032 5.607 4.632 1.00 96.44 175 VAL A O 1
ATOM 1373 N N . GLY A 1 176 ? -3.032 7.825 4.307 1.00 96.94 176 GLY A N 1
ATOM 1374 C CA . GLY A 1 176 ? -3.399 7.706 2.898 1.00 96.94 176 GLY A CA 1
ATOM 1375 C C . GLY A 1 176 ? -2.341 6.996 2.047 1.00 96.94 176 GLY A C 1
ATOM 1376 O O . GLY A 1 176 ? -2.685 6.242 1.138 1.00 96.94 176 GLY A O 1
ATOM 1377 N N . GLY A 1 177 ? -1.057 7.218 2.341 1.00 97.88 177 GLY A N 1
ATOM 1378 C CA . GLY A 1 177 ? 0.062 6.568 1.658 1.00 97.88 177 GLY A CA 1
ATOM 1379 C C . GLY A 1 177 ? 0.097 5.065 1.912 1.00 97.88 177 GLY A C 1
ATOM 1380 O O . GLY A 1 177 ? 0.143 4.283 0.962 1.00 97.88 177 GLY A O 1
ATOM 1381 N N . VAL A 1 178 ? -0.006 4.658 3.182 1.00 97.69 178 VAL A N 1
ATOM 1382 C CA . VAL A 1 178 ? -0.008 3.238 3.560 1.00 97.69 178 VAL A CA 1
ATOM 1383 C C . VAL A 1 178 ? -1.240 2.513 3.027 1.00 97.69 178 VAL A C 1
ATOM 1385 O O . VAL A 1 178 ? -1.091 1.439 2.456 1.00 97.69 178 VAL A O 1
ATOM 1388 N N . LEU A 1 179 ? -2.435 3.118 3.079 1.00 98.06 179 LEU A N 1
ATOM 1389 C CA . LEU A 1 179 ? -3.642 2.515 2.502 1.00 98.06 179 LEU A CA 1
ATOM 1390 C C . LEU A 1 179 ? -3.445 2.184 1.019 1.00 98.06 179 LEU A C 1
ATOM 1392 O O . LEU A 1 179 ? -3.749 1.075 0.577 1.00 98.06 179 LEU A O 1
ATOM 1396 N N . ARG A 1 180 ? -2.940 3.148 0.240 1.00 98.44 180 ARG A N 1
ATOM 1397 C CA . ARG A 1 180 ? -2.705 2.930 -1.188 1.00 98.44 180 ARG A CA 1
ATOM 1398 C C . ARG A 1 180 ? -1.627 1.875 -1.430 1.00 98.44 180 ARG A C 1
ATOM 1400 O O . ARG A 1 180 ? -1.785 1.090 -2.356 1.00 98.44 180 ARG A O 1
ATOM 1407 N N . HIS A 1 181 ? -0.579 1.822 -0.614 1.00 98.56 181 HIS A N 1
ATOM 1408 C CA . HIS A 1 181 ? 0.473 0.813 -0.737 1.00 98.56 181 HIS A CA 1
ATOM 1409 C C . HIS A 1 181 ? -0.056 -0.606 -0.476 1.00 98.56 181 HIS A C 1
ATOM 1411 O O . HIS A 1 181 ? 0.120 -1.489 -1.316 1.00 98.56 181 HIS A O 1
ATOM 1417 N N . GLU A 1 182 ? -0.808 -0.817 0.608 1.00 98.44 182 GLU A N 1
ATOM 1418 C CA . GLU A 1 182 ? -1.417 -2.124 0.896 1.00 98.44 182 GLU A CA 1
ATOM 1419 C C . GLU A 1 182 ? -2.413 -2.548 -0.195 1.00 98.44 182 GLU A C 1
ATOM 1421 O O . GLU A 1 182 ? -2.458 -3.712 -0.607 1.00 98.44 182 GLU A O 1
ATOM 1426 N N . LEU A 1 183 ? -3.191 -1.594 -0.724 1.00 98.44 183 LEU A N 1
ATOM 1427 C CA . LEU A 1 183 ? -4.047 -1.837 -1.887 1.00 98.44 183 LEU A CA 1
ATOM 1428 C C . LEU A 1 183 ? -3.230 -2.169 -3.138 1.00 98.44 183 LEU A C 1
ATOM 1430 O O . LEU A 1 183 ? -3.662 -3.007 -3.925 1.00 98.44 183 LEU A O 1
ATOM 1434 N N . GLY A 1 184 ? -2.049 -1.573 -3.303 1.00 98.56 184 GLY A N 1
ATOM 1435 C CA . GLY A 1 184 ? -1.100 -1.895 -4.362 1.00 98.56 184 GLY A CA 1
ATOM 1436 C C . GLY A 1 184 ? -0.683 -3.365 -4.338 1.00 98.56 184 GLY A C 1
ATOM 1437 O O . GLY A 1 184 ? -0.758 -4.026 -5.374 1.00 98.56 184 GLY A O 1
ATOM 1438 N N . HIS A 1 185 ? -0.349 -3.917 -3.167 1.00 98.44 185 HIS A N 1
ATOM 1439 C CA . HIS A 1 185 ? -0.077 -5.354 -3.024 1.00 98.44 185 HIS A CA 1
ATOM 1440 C C . HIS A 1 185 ? -1.296 -6.225 -3.361 1.00 98.44 185 HIS A C 1
ATOM 1442 O O . HIS A 1 185 ? -1.187 -7.201 -4.110 1.00 98.44 185 HIS A O 1
ATOM 1448 N N . ALA A 1 186 ? -2.478 -5.863 -2.856 1.00 98.25 186 ALA A N 1
ATOM 1449 C CA . ALA A 1 186 ? -3.697 -6.616 -3.136 1.00 98.25 186 ALA A CA 1
ATOM 1450 C C . ALA A 1 186 ? -4.066 -6.589 -4.627 1.00 98.25 186 ALA A C 1
ATOM 1452 O O . ALA A 1 186 ? -4.518 -7.598 -5.176 1.00 98.25 186 ALA A O 1
ATOM 1453 N N . PHE A 1 187 ? -3.849 -5.451 -5.289 1.00 98.12 187 PHE A N 1
ATOM 1454 C CA . PHE A 1 187 ? -4.123 -5.241 -6.707 1.00 98.12 187 PHE A CA 1
ATOM 1455 C C . PHE A 1 187 ? -3.127 -6.000 -7.585 1.00 98.12 187 PHE A C 1
ATOM 1457 O O . PHE A 1 187 ? -3.536 -6.686 -8.523 1.00 98.12 187 PHE A O 1
ATOM 1464 N N . ASP A 1 188 ? -1.842 -5.969 -7.222 1.00 98.38 188 ASP A N 1
ATOM 1465 C CA . ASP A 1 188 ? -0.793 -6.789 -7.829 1.00 98.38 188 ASP A CA 1
ATOM 1466 C C . ASP A 1 188 ? -1.173 -8.279 -7.816 1.00 98.38 188 ASP A C 1
ATOM 1468 O O . ASP A 1 188 ? -1.114 -8.978 -8.835 1.00 98.38 188 ASP A O 1
ATOM 1472 N N . MET A 1 189 ? -1.647 -8.760 -6.664 1.00 97.25 189 MET A N 1
ATOM 1473 C CA . MET A 1 189 ? -2.095 -10.140 -6.505 1.00 97.25 189 MET A CA 1
ATOM 1474 C C . MET A 1 189 ? -3.377 -10.459 -7.276 1.00 97.25 189 MET A C 1
ATOM 1476 O O . MET A 1 189 ? -3.485 -11.525 -7.885 1.00 97.25 189 MET A O 1
ATOM 1480 N N . ALA A 1 190 ? -4.352 -9.550 -7.256 1.00 96.50 190 ALA A N 1
ATOM 1481 C CA . ALA A 1 190 ? -5.624 -9.712 -7.955 1.00 96.50 190 ALA A CA 1
ATOM 1482 C C . ALA A 1 190 ? -5.429 -9.876 -9.471 1.00 96.50 190 ALA A C 1
ATOM 1484 O O . ALA A 1 190 ? -6.113 -10.681 -10.105 1.00 96.50 190 ALA A O 1
ATOM 1485 N N . LEU A 1 191 ? -4.464 -9.152 -10.042 1.00 96.12 191 LEU A N 1
ATOM 1486 C CA . LEU A 1 191 ? -4.179 -9.152 -11.476 1.00 96.12 191 LEU A CA 1
ATOM 1487 C C . LEU A 1 191 ? -3.139 -10.194 -11.911 1.00 96.12 191 LEU A C 1
ATOM 1489 O O . LEU A 1 191 ? -2.983 -10.456 -13.103 1.00 96.12 191 LEU A O 1
ATOM 1493 N N . GLY A 1 192 ? -2.434 -10.824 -10.969 1.00 94.31 192 GLY A N 1
ATOM 1494 C CA . GLY A 1 192 ? -1.307 -11.705 -11.273 1.00 94.31 192 GLY A CA 1
ATOM 1495 C C . GLY A 1 192 ? -1.651 -13.020 -11.978 1.00 94.31 192 GLY A C 1
ATOM 1496 O O . GLY A 1 192 ? -0.755 -13.664 -12.540 1.00 94.31 192 GLY A O 1
ATOM 1497 N N . GLY A 1 193 ? -2.924 -13.433 -11.967 1.00 89.44 193 GLY A N 1
ATOM 1498 C CA . GLY A 1 193 ? -3.390 -14.666 -12.604 1.00 89.44 193 GLY A CA 1
ATOM 1499 C C . GLY A 1 193 ? -2.584 -15.893 -12.157 1.00 89.44 193 GLY A C 1
ATOM 1500 O O . GLY A 1 193 ? -2.398 -16.129 -10.963 1.00 89.44 193 GLY A O 1
ATOM 1501 N N . LYS A 1 194 ? -2.059 -16.671 -13.118 1.00 85.12 194 LYS A N 1
ATOM 1502 C CA . LYS A 1 194 ? -1.247 -17.877 -12.841 1.00 85.12 194 LYS A CA 1
ATOM 1503 C C . LYS A 1 194 ? 0.064 -17.576 -12.111 1.00 85.12 194 LYS A C 1
ATOM 1505 O O . LYS A 1 194 ? 0.520 -18.398 -11.323 1.00 85.12 194 LYS A O 1
ATOM 1510 N N . SER A 1 195 ? 0.659 -16.409 -12.348 1.00 83.19 195 S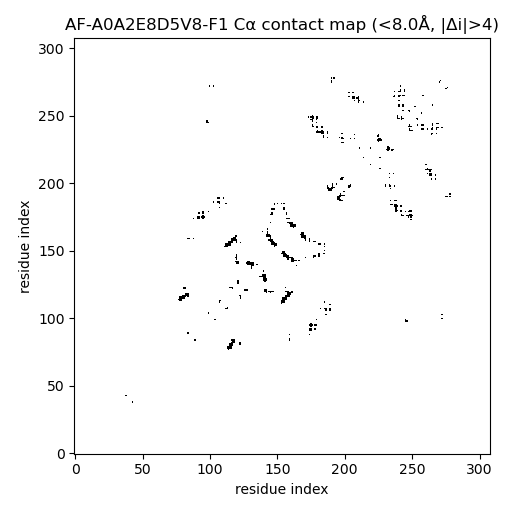ER A N 1
ATOM 1511 C CA . SER A 1 195 ? 1.924 -16.012 -11.718 1.00 83.19 195 SER A CA 1
ATOM 1512 C C . SER A 1 195 ? 1.745 -15.536 -10.275 1.00 83.19 195 SER A C 1
ATOM 1514 O O . SER A 1 195 ? 2.734 -15.238 -9.606 1.00 83.19 195 SER A O 1
ATOM 1516 N N . ARG A 1 196 ? 0.493 -15.463 -9.792 1.00 91.69 196 ARG A N 1
ATOM 1517 C CA . ARG A 1 196 ? 0.063 -14.938 -8.486 1.00 91.69 196 ARG A CA 1
ATOM 1518 C C . ARG A 1 196 ? 0.295 -13.438 -8.279 1.00 91.69 196 ARG A C 1
ATOM 1520 O O . ARG A 1 196 ? -0.452 -12.856 -7.510 1.00 91.69 196 ARG A O 1
ATOM 1527 N N . PHE A 1 197 ? 1.260 -12.829 -8.968 1.00 96.31 197 PHE A N 1
ATOM 1528 C CA . PHE A 1 197 ? 1.583 -11.400 -8.901 1.00 96.31 197 PHE A CA 1
ATOM 1529 C C . PHE A 1 197 ? 1.819 -10.840 -10.305 1.00 96.31 197 PHE A C 1
ATOM 1531 O O . PHE A 1 197 ? 2.567 -11.439 -11.087 1.00 96.31 197 PHE A O 1
ATOM 1538 N N . LEU A 1 198 ? 1.212 -9.705 -10.631 1.00 96.75 198 LEU A N 1
ATOM 1539 C CA . LEU A 1 198 ? 1.433 -8.987 -11.887 1.00 96.75 198 LEU A CA 1
ATOM 1540 C C . LEU A 1 198 ? 2.866 -8.435 -11.976 1.00 96.75 198 LEU A C 1
ATOM 1542 O O . LEU A 1 198 ? 3.476 -8.465 -13.042 1.00 96.75 198 LEU A O 1
ATOM 1546 N N . SER A 1 199 ? 3.446 -8.036 -10.846 1.00 97.56 199 SER A N 1
ATOM 1547 C CA . SER A 1 199 ? 4.836 -7.600 -10.671 1.00 97.56 199 SER A CA 1
ATOM 1548 C C . SER A 1 199 ? 5.866 -8.686 -11.007 1.00 97.56 199 SER A C 1
ATOM 1550 O O . SER A 1 199 ? 7.053 -8.413 -11.146 1.00 97.56 199 SER A O 1
ATOM 1552 N N . SER A 1 200 ? 5.432 -9.935 -11.193 1.00 96.56 200 SER A N 1
ATOM 1553 C CA . SER A 1 200 ? 6.292 -11.024 -11.669 1.00 96.56 200 SER A CA 1
ATOM 1554 C C . SER A 1 200 ? 6.229 -11.256 -13.182 1.00 96.56 200 SER A C 1
ATOM 1556 O O . SER A 1 200 ? 6.898 -12.153 -13.693 1.00 96.56 200 SER A O 1
ATOM 1558 N N . HIS A 1 201 ? 5.415 -10.489 -13.913 1.00 95.69 201 HIS A N 1
ATOM 1559 C CA . HIS A 1 201 ? 5.305 -10.605 -15.367 1.00 95.69 201 HIS A CA 1
ATOM 1560 C C . HIS A 1 201 ? 6.470 -9.896 -16.058 1.00 95.69 201 HIS A C 1
ATOM 1562 O O . HIS A 1 201 ? 6.976 -8.883 -15.573 1.00 95.69 201 HIS A O 1
ATOM 1568 N N . ALA A 1 202 ? 6.858 -10.400 -17.233 1.00 96.19 202 ALA A N 1
ATOM 1569 C CA . ALA A 1 202 ? 8.029 -9.921 -17.970 1.00 96.19 202 ALA A CA 1
ATOM 1570 C C . ALA A 1 202 ? 8.012 -8.403 -18.216 1.00 96.19 202 ALA A C 1
ATOM 1572 O O . ALA A 1 202 ? 9.042 -7.752 -18.086 1.00 96.19 202 ALA A O 1
ATOM 1573 N N . ASN A 1 203 ? 6.846 -7.819 -18.507 1.00 96.81 203 ASN A N 1
ATOM 1574 C CA . ASN A 1 203 ? 6.734 -6.382 -18.764 1.00 96.81 203 ASN A CA 1
ATOM 1575 C C . ASN A 1 203 ? 7.089 -5.534 -17.533 1.00 96.81 203 ASN A C 1
ATOM 1577 O O . ASN A 1 203 ? 7.860 -4.582 -17.660 1.00 96.81 203 ASN A O 1
ATOM 1581 N N . PHE A 1 204 ? 6.591 -5.905 -16.346 1.00 97.75 204 PHE A N 1
ATOM 1582 C CA . PHE A 1 204 ? 6.964 -5.225 -15.105 1.00 97.75 204 PHE A CA 1
ATOM 1583 C C . PHE A 1 204 ? 8.440 -5.453 -14.781 1.00 97.75 204 PHE A C 1
ATOM 1585 O O . PHE A 1 204 ? 9.160 -4.497 -14.511 1.00 97.75 204 PHE A O 1
ATOM 1592 N N . VAL A 1 205 ? 8.907 -6.705 -14.853 1.00 97.31 205 VAL A N 1
ATOM 1593 C CA . VAL A 1 205 ? 10.302 -7.058 -14.545 1.00 97.31 205 VAL A CA 1
ATOM 1594 C C . VAL A 1 205 ? 11.269 -6.277 -15.436 1.00 97.31 205 VAL A C 1
ATOM 1596 O O . VAL A 1 205 ? 12.250 -5.735 -14.935 1.00 97.31 205 VAL A O 1
ATOM 1599 N N . ASN A 1 206 ? 10.963 -6.131 -16.726 1.00 97.69 206 ASN A N 1
ATOM 1600 C CA . ASN A 1 206 ? 11.761 -5.333 -17.654 1.00 97.69 206 ASN A CA 1
ATOM 1601 C C . ASN A 1 206 ? 11.764 -3.840 -17.287 1.00 97.69 206 ASN A C 1
ATOM 1603 O O . ASN A 1 206 ? 12.812 -3.198 -17.352 1.00 97.69 206 ASN A O 1
ATOM 1607 N N . ALA A 1 207 ? 10.615 -3.271 -16.903 1.00 98.31 207 ALA A N 1
ATOM 1608 C CA . ALA A 1 207 ? 10.532 -1.880 -16.453 1.00 98.31 207 ALA A CA 1
ATOM 1609 C C . ALA A 1 207 ? 11.355 -1.655 -15.174 1.00 98.31 207 ALA A C 1
ATOM 1611 O O . ALA A 1 207 ? 12.181 -0.745 -15.124 1.00 98.31 207 ALA A O 1
ATOM 1612 N N . TYR A 1 208 ? 11.195 -2.543 -14.193 1.00 98.31 208 TYR A N 1
ATOM 1613 C CA . TYR A 1 208 ? 11.940 -2.543 -12.940 1.00 98.31 208 TYR A CA 1
ATOM 1614 C C . TYR A 1 208 ? 13.449 -2.666 -13.171 1.00 98.31 208 TYR A C 1
ATOM 1616 O O . TYR A 1 208 ? 14.214 -1.851 -12.670 1.00 98.31 208 TYR A O 1
ATOM 1624 N N . GLN A 1 209 ? 13.899 -3.628 -13.981 1.00 97.56 209 GLN A N 1
ATOM 1625 C CA . GLN A 1 209 ? 15.324 -3.819 -14.268 1.00 97.56 209 GLN A CA 1
ATOM 1626 C C . GLN A 1 209 ? 15.951 -2.597 -14.941 1.00 97.56 209 GLN A C 1
ATOM 1628 O O . GLN A 1 209 ? 17.064 -2.221 -14.588 1.00 97.56 209 GLN A O 1
ATOM 1633 N N . ARG A 1 210 ? 15.242 -1.945 -15.871 1.00 98.19 210 ARG A N 1
ATOM 1634 C CA . ARG A 1 210 ? 15.726 -0.712 -16.514 1.00 98.19 210 ARG A CA 1
ATOM 1635 C C . ARG A 1 210 ? 15.927 0.419 -15.510 1.00 98.19 210 ARG A C 1
ATOM 1637 O O . ARG A 1 210 ? 16.916 1.137 -15.618 1.00 98.19 210 ARG A O 1
ATOM 1644 N N . ASP A 1 211 ? 15.027 0.555 -14.540 1.00 98.50 211 ASP A N 1
ATOM 1645 C CA . ASP A 1 211 ? 15.192 1.534 -13.469 1.00 98.50 211 ASP A CA 1
ATOM 1646 C C . ASP A 1 211 ? 16.319 1.137 -12.508 1.00 98.50 211 ASP A C 1
ATOM 1648 O O . ASP A 1 211 ? 17.171 1.958 -12.201 1.00 98.50 211 ASP A O 1
ATOM 1652 N N . VAL A 1 212 ? 16.421 -0.132 -12.111 1.00 97.88 212 VAL A N 1
ATOM 1653 C CA . VAL A 1 212 ? 17.478 -0.594 -11.196 1.00 97.88 212 VAL A CA 1
ATOM 1654 C C . VAL A 1 212 ? 18.880 -0.498 -11.800 1.00 97.88 212 VAL A C 1
ATOM 1656 O O . VAL A 1 212 ? 19.837 -0.213 -11.082 1.00 97.88 212 VAL A O 1
ATOM 1659 N N . LEU A 1 213 ? 19.044 -0.740 -13.103 1.00 97.81 213 LEU A N 1
ATOM 1660 C CA . LEU A 1 213 ? 20.354 -0.707 -13.764 1.00 97.81 213 LEU A CA 1
ATOM 1661 C C . LEU A 1 213 ? 20.999 0.682 -13.760 1.00 97.81 213 LEU A C 1
ATOM 1663 O O . LEU A 1 213 ? 22.221 0.769 -13.829 1.00 97.81 213 LEU A O 1
ATOM 1667 N N . ARG A 1 214 ? 20.208 1.753 -13.644 1.00 97.94 214 ARG A N 1
ATOM 1668 C CA . ARG A 1 214 ? 20.718 3.131 -13.654 1.00 97.94 214 ARG A CA 1
ATOM 1669 C C . ARG A 1 214 ? 21.060 3.678 -12.267 1.00 97.94 214 ARG A C 1
ATOM 1671 O O . ARG A 1 214 ? 21.560 4.792 -12.180 1.00 97.94 214 ARG A O 1
ATOM 1678 N N . LEU A 1 215 ? 20.733 2.937 -11.205 1.00 97.81 215 LEU A N 1
ATOM 1679 C CA . LEU A 1 215 ? 20.929 3.399 -9.834 1.00 97.81 215 LEU A CA 1
ATOM 1680 C C . LEU A 1 215 ? 22.415 3.427 -9.484 1.00 97.81 215 LEU A C 1
ATOM 1682 O O . LEU A 1 215 ? 23.110 2.406 -9.594 1.00 97.81 215 LEU A O 1
ATOM 1686 N N . SER A 1 216 ? 22.852 4.583 -8.996 1.00 98.06 216 SER A N 1
ATOM 1687 C CA . SER A 1 216 ? 24.127 4.770 -8.307 1.00 98.06 216 SER A CA 1
ATOM 1688 C C . SER A 1 216 ? 24.208 3.924 -7.028 1.00 98.06 216 SER A C 1
ATOM 1690 O O . SER A 1 216 ? 23.212 3.374 -6.553 1.00 98.06 216 SER A O 1
ATOM 1692 N N . SER A 1 217 ? 25.406 3.807 -6.448 1.00 97.81 217 SER A N 1
ATOM 1693 C CA . SER A 1 217 ? 25.592 3.083 -5.181 1.00 97.81 217 SER A CA 1
ATOM 1694 C C . SER A 1 217 ? 24.762 3.690 -4.040 1.00 97.81 217 SER A C 1
ATOM 1696 O O . SER A 1 217 ? 24.125 2.951 -3.291 1.00 97.81 217 SER A O 1
ATOM 1698 N N . ASP A 1 218 ? 24.706 5.020 -3.948 1.00 97.50 218 ASP A N 1
ATOM 1699 C CA . ASP A 1 218 ? 23.977 5.728 -2.886 1.00 97.50 218 ASP A CA 1
ATOM 1700 C C . ASP A 1 218 ? 22.457 5.565 -3.027 1.00 97.50 218 ASP A C 1
ATOM 1702 O O . ASP A 1 218 ? 21.747 5.307 -2.050 1.00 97.50 218 ASP A O 1
ATOM 1706 N N . GLU A 1 219 ? 21.941 5.636 -4.259 1.00 97.56 219 GLU A N 1
ATOM 1707 C CA . GLU A 1 219 ? 20.533 5.337 -4.531 1.00 97.56 219 GLU A CA 1
ATOM 1708 C C . GLU A 1 219 ? 20.206 3.877 -4.205 1.00 97.56 219 GLU A C 1
ATOM 1710 O O . GLU A 1 219 ? 19.156 3.597 -3.633 1.00 97.56 219 GLU A O 1
ATOM 1715 N N . ARG A 1 220 ? 21.098 2.927 -4.512 1.00 97.44 220 ARG A N 1
ATOM 1716 C CA . ARG A 1 220 ? 20.876 1.516 -4.159 1.00 97.44 220 ARG A CA 1
ATOM 1717 C C . ARG A 1 220 ? 20.741 1.313 -2.656 1.00 97.44 220 ARG A C 1
ATOM 1719 O O . ARG A 1 220 ? 19.893 0.525 -2.246 1.00 97.44 220 ARG A O 1
ATOM 1726 N N . GLU A 1 221 ? 21.523 2.026 -1.851 1.00 95.69 221 GLU A N 1
ATOM 1727 C CA . GLU A 1 221 ? 21.395 1.969 -0.393 1.00 95.69 221 GLU A CA 1
ATOM 1728 C C . GLU A 1 221 ? 20.086 2.614 0.080 1.00 95.69 221 GLU A C 1
ATOM 1730 O O . GLU A 1 221 ? 19.358 2.024 0.880 1.00 95.69 221 GLU A O 1
ATOM 1735 N N . THR A 1 222 ? 19.730 3.775 -0.476 1.00 96.06 222 THR A N 1
ATOM 1736 C CA . THR A 1 222 ? 18.480 4.483 -0.144 1.00 96.06 222 THR A CA 1
ATOM 1737 C C . THR A 1 222 ? 17.250 3.635 -0.470 1.00 96.06 222 THR A C 1
ATOM 1739 O O . THR A 1 222 ? 16.316 3.537 0.324 1.00 96.06 222 THR A O 1
ATOM 1742 N N . PHE A 1 223 ? 17.258 2.959 -1.619 1.00 96.38 223 PHE A N 1
ATOM 1743 C CA . PHE A 1 223 ? 16.136 2.163 -2.109 1.00 96.38 223 PHE A CA 1
ATOM 1744 C C . PHE A 1 223 ? 16.278 0.663 -1.822 1.00 96.38 223 PHE A C 1
ATOM 1746 O O . PHE A 1 223 ? 15.509 -0.131 -2.365 1.00 96.38 223 PHE A O 1
ATOM 1753 N N . LYS A 1 224 ? 17.199 0.247 -0.939 1.00 95.44 224 LYS A N 1
ATOM 1754 C CA . LYS A 1 224 ? 17.510 -1.171 -0.667 1.00 95.44 224 LYS A CA 1
ATOM 1755 C C . LYS A 1 224 ? 16.294 -2.041 -0.355 1.00 95.44 224 LYS A C 1
ATOM 1757 O O . LYS A 1 224 ? 16.282 -3.224 -0.683 1.00 95.44 224 LYS A O 1
ATOM 1762 N N . TYR A 1 225 ? 15.266 -1.457 0.260 1.00 92.94 225 TYR A N 1
ATOM 1763 C CA . TYR A 1 225 ? 14.012 -2.138 0.567 1.00 92.94 225 TYR A CA 1
ATOM 1764 C C . TYR A 1 225 ? 13.282 -2.599 -0.706 1.00 92.94 225 TYR A C 1
ATOM 1766 O O . TYR A 1 225 ? 12.889 -3.757 -0.809 1.00 92.94 225 TYR A O 1
ATOM 1774 N N . TYR A 1 226 ? 13.218 -1.742 -1.725 1.00 96.00 226 TYR A N 1
ATOM 1775 C CA . TYR A 1 226 ? 12.653 -2.070 -3.037 1.00 96.00 226 TYR A CA 1
ATOM 1776 C C . TYR A 1 226 ? 13.581 -2.938 -3.884 1.00 96.00 226 TYR A C 1
ATOM 1778 O O . TYR A 1 226 ? 13.130 -3.543 -4.846 1.00 96.00 226 TYR A O 1
ATOM 1786 N N . LEU A 1 227 ? 14.868 -3.015 -3.528 1.00 96.00 227 LEU A N 1
ATOM 1787 C CA . LEU A 1 227 ? 15.879 -3.824 -4.214 1.00 96.00 227 LEU A CA 1
ATOM 1788 C C . LEU A 1 227 ? 16.078 -5.216 -3.603 1.00 96.00 227 LEU A C 1
ATOM 1790 O O . LEU A 1 227 ? 16.993 -5.941 -4.001 1.00 96.00 227 LEU A O 1
ATOM 1794 N N . GLN A 1 228 ? 15.230 -5.611 -2.650 1.00 90.88 228 GLN A N 1
ATOM 1795 C CA . GLN A 1 228 ? 15.262 -6.948 -2.066 1.00 90.88 228 GLN A CA 1
ATOM 1796 C C . GLN A 1 228 ? 15.146 -8.040 -3.142 1.00 90.88 228 GLN A C 1
ATOM 1798 O O . GLN A 1 228 ? 14.506 -7.871 -4.180 1.00 90.88 228 GLN A O 1
ATOM 1803 N N . GLY A 1 229 ? 15.762 -9.195 -2.882 1.00 82.94 229 GLY A N 1
ATOM 1804 C CA . GLY A 1 229 ? 15.940 -10.252 -3.877 1.00 82.94 229 GLY A CA 1
ATOM 1805 C C . GLY A 1 229 ? 14.660 -10.685 -4.610 1.00 82.94 229 GLY A C 1
ATOM 1806 O O . GLY A 1 229 ? 13.629 -10.974 -4.001 1.00 82.94 229 GLY A O 1
ATOM 1807 N N . THR A 1 230 ? 14.783 -10.826 -5.934 1.00 83.56 230 THR A N 1
ATOM 1808 C CA . THR A 1 230 ? 13.754 -11.291 -6.886 1.00 83.56 230 THR A CA 1
ATOM 1809 C C . THR A 1 230 ? 12.362 -10.700 -6.622 1.00 83.56 230 THR A C 1
ATOM 1811 O O . THR A 1 230 ? 12.148 -9.512 -6.822 1.00 83.56 230 THR A O 1
ATOM 1814 N N . ARG A 1 231 ? 11.409 -11.522 -6.173 1.00 91.81 231 ARG A N 1
ATOM 1815 C CA . ARG A 1 231 ? 9.986 -11.189 -6.079 1.00 91.81 231 ARG A CA 1
ATOM 1816 C C . ARG A 1 231 ? 9.646 -10.178 -4.993 1.00 91.81 231 ARG A C 1
ATOM 1818 O O . ARG A 1 231 ? 8.685 -9.447 -5.185 1.00 91.81 231 ARG A O 1
ATOM 1825 N N . ALA A 1 232 ? 10.384 -10.154 -3.882 1.00 93.25 232 ALA A N 1
ATOM 1826 C CA . ALA A 1 232 ? 10.078 -9.236 -2.786 1.00 93.25 232 ALA A CA 1
ATOM 1827 C C . ALA A 1 232 ? 10.242 -7.787 -3.259 1.00 93.25 232 ALA A C 1
ATOM 1829 O O . ALA A 1 232 ? 9.271 -7.042 -3.264 1.00 93.25 232 ALA A O 1
ATOM 1830 N N . GLY A 1 233 ? 11.413 -7.436 -3.803 1.00 95.44 233 GLY A N 1
ATOM 1831 C CA . GLY A 1 233 ? 11.655 -6.091 -4.324 1.00 95.44 233 GLY A CA 1
ATOM 1832 C C . GLY A 1 233 ? 10.671 -5.672 -5.420 1.00 95.44 233 GLY A C 1
ATOM 1833 O O . GLY A 1 233 ? 10.186 -4.545 -5.419 1.00 95.44 233 GLY A O 1
ATOM 1834 N N . TRP A 1 234 ? 10.288 -6.594 -6.312 1.00 97.44 234 TRP A N 1
ATOM 1835 C CA . TRP A 1 234 ? 9.289 -6.309 -7.351 1.00 97.44 234 TRP A CA 1
ATOM 1836 C C . TRP A 1 234 ? 7.916 -5.947 -6.777 1.00 97.44 234 TRP A C 1
ATOM 1838 O O . TRP A 1 234 ? 7.285 -5.012 -7.265 1.00 97.44 234 TRP A O 1
ATOM 1848 N N . GLN A 1 235 ? 7.463 -6.670 -5.751 1.00 97.50 235 GLN A N 1
ATOM 1849 C CA . GLN A 1 235 ? 6.168 -6.433 -5.109 1.00 97.50 235 GLN A CA 1
ATOM 1850 C C . GLN A 1 235 ? 6.159 -5.111 -4.343 1.00 97.50 235 GLN A C 1
ATOM 1852 O O . GLN A 1 235 ? 5.220 -4.335 -4.501 1.00 97.50 235 GLN A O 1
ATOM 1857 N N . GLU A 1 236 ? 7.217 -4.824 -3.582 1.00 97.31 236 GLU A N 1
ATOM 1858 C CA . GLU A 1 236 ? 7.363 -3.552 -2.863 1.00 97.31 236 GLU A CA 1
ATOM 1859 C C . GLU A 1 236 ? 7.431 -2.367 -3.838 1.00 97.31 236 GLU A C 1
ATOM 1861 O O . GLU A 1 236 ? 6.750 -1.360 -3.654 1.00 97.31 236 GLU A O 1
ATOM 1866 N N . ALA A 1 237 ? 8.210 -2.488 -4.921 1.00 98.19 237 ALA A N 1
ATOM 1867 C CA . ALA A 1 237 ? 8.316 -1.441 -5.935 1.00 98.19 237 ALA A CA 1
ATOM 1868 C C . ALA A 1 237 ? 6.986 -1.211 -6.669 1.00 98.19 237 ALA A C 1
ATOM 1870 O O . ALA A 1 237 ? 6.647 -0.067 -6.971 1.00 98.19 237 ALA A O 1
ATOM 1871 N N . PHE A 1 238 ? 6.221 -2.275 -6.945 1.00 98.62 238 PHE A N 1
ATOM 1872 C CA . PHE A 1 238 ? 4.880 -2.155 -7.519 1.00 98.62 238 PHE A CA 1
ATOM 1873 C C . PHE A 1 238 ? 3.937 -1.419 -6.561 1.00 98.62 238 PHE A C 1
ATOM 1875 O O . PHE A 1 238 ? 3.272 -0.470 -6.976 1.00 98.62 238 PHE A O 1
ATOM 1882 N N . ALA A 1 239 ? 3.883 -1.842 -5.295 1.00 98.44 239 ALA A N 1
ATOM 1883 C CA . ALA A 1 239 ? 2.993 -1.273 -4.287 1.00 98.44 239 ALA A CA 1
ATOM 1884 C C . ALA A 1 239 ? 3.295 0.206 -4.014 1.00 98.44 239 ALA A C 1
ATOM 1886 O O . ALA A 1 239 ? 2.381 1.033 -3.982 1.00 98.44 239 ALA A O 1
ATOM 1887 N N . GLU A 1 240 ? 4.574 0.577 -3.931 1.00 98.56 240 GLU A N 1
ATOM 1888 C CA . GLU A 1 240 ? 4.947 1.977 -3.753 1.00 98.56 240 GLU A CA 1
ATOM 1889 C C . GLU A 1 240 ? 4.668 2.809 -5.007 1.00 98.56 240 GLU A C 1
ATOM 1891 O O . GLU A 1 240 ? 4.081 3.886 -4.910 1.00 98.56 240 GLU A O 1
ATOM 1896 N N . ALA A 1 241 ? 4.984 2.304 -6.205 1.00 98.69 241 ALA A N 1
ATOM 1897 C CA . ALA A 1 241 ? 4.640 2.987 -7.452 1.00 98.69 241 ALA A CA 1
ATOM 1898 C C . ALA A 1 241 ? 3.125 3.191 -7.605 1.00 98.69 241 ALA A C 1
ATOM 1900 O O . ALA A 1 241 ? 2.690 4.222 -8.126 1.00 98.69 241 ALA A O 1
ATOM 1901 N N . PHE A 1 242 ? 2.321 2.238 -7.131 1.00 98.69 242 PHE A N 1
ATOM 1902 C CA . PHE A 1 242 ? 0.868 2.339 -7.088 1.00 98.69 242 PHE A CA 1
ATOM 1903 C C . PHE A 1 242 ? 0.428 3.477 -6.162 1.00 98.69 242 PHE A C 1
ATOM 1905 O O . PHE A 1 242 ? -0.317 4.363 -6.588 1.00 98.69 242 PHE A O 1
ATOM 1912 N N . ALA A 1 243 ? 0.954 3.520 -4.936 1.00 98.50 243 ALA A N 1
ATOM 1913 C CA . ALA A 1 243 ? 0.653 4.575 -3.974 1.00 98.50 243 ALA A CA 1
ATOM 1914 C C . ALA A 1 243 ? 1.030 5.968 -4.504 1.00 98.50 243 ALA A C 1
ATOM 1916 O O . ALA A 1 243 ? 0.204 6.885 -4.575 1.00 98.50 243 ALA A O 1
ATOM 1917 N N . VAL A 1 244 ? 2.261 6.090 -4.993 1.00 98.31 244 VAL A N 1
ATOM 1918 C CA . VAL A 1 244 ? 2.837 7.303 -5.577 1.00 98.31 244 VAL A CA 1
ATOM 1919 C C . VAL A 1 244 ? 2.053 7.792 -6.809 1.00 98.31 244 VAL A C 1
ATOM 1921 O O . VAL A 1 244 ? 1.959 9.006 -7.042 1.00 98.31 244 VAL A O 1
ATOM 1924 N N . SER A 1 245 ? 1.460 6.880 -7.587 1.00 98.44 245 SER A N 1
ATOM 1925 C CA . SER A 1 245 ? 0.613 7.211 -8.746 1.00 98.44 245 SER A CA 1
ATOM 1926 C C . SER A 1 245 ? -0.766 7.746 -8.354 1.00 98.44 245 SER A C 1
ATOM 1928 O O . SER A 1 245 ? -1.336 8.534 -9.103 1.00 98.44 245 SER A O 1
ATOM 1930 N N . LEU A 1 246 ? -1.278 7.368 -7.180 1.00 97.75 246 LEU A N 1
ATOM 1931 C CA . LEU A 1 246 ? -2.612 7.728 -6.685 1.00 97.75 246 LEU A CA 1
ATOM 1932 C C . LEU A 1 246 ? -2.595 8.820 -5.601 1.00 97.75 246 LEU A C 1
ATOM 1934 O O . LEU A 1 246 ? -3.570 8.989 -4.871 1.00 97.75 246 LEU A O 1
ATOM 1938 N N . GLY A 1 247 ? -1.500 9.574 -5.489 1.00 92.94 247 GLY A N 1
ATOM 1939 C CA . GLY A 1 247 ? -1.455 10.801 -4.688 1.00 92.94 247 GLY A CA 1
ATOM 1940 C C . GLY A 1 247 ? -0.526 10.786 -3.475 1.00 92.94 247 GLY A C 1
ATOM 1941 O O . GLY A 1 247 ? -0.483 11.784 -2.766 1.00 92.94 247 GLY A O 1
ATOM 1942 N N . GLY A 1 248 ? 0.249 9.723 -3.229 1.00 92.62 248 GLY A N 1
ATOM 1943 C CA . GLY A 1 248 ? 1.317 9.765 -2.219 1.00 92.62 248 GLY A CA 1
ATOM 1944 C C . GLY A 1 248 ? 1.920 8.401 -1.896 1.00 92.62 248 GLY A C 1
ATOM 1945 O O . GLY A 1 248 ? 1.212 7.403 -1.962 1.00 92.62 248 GLY A O 1
ATOM 1946 N N . GLY A 1 249 ? 3.208 8.374 -1.549 1.00 93.19 249 GLY A N 1
ATOM 1947 C CA . GLY A 1 249 ? 3.950 7.168 -1.160 1.00 93.19 249 GLY A CA 1
ATOM 1948 C C . GLY A 1 249 ? 3.699 6.759 0.290 1.00 93.19 249 GLY A C 1
ATOM 1949 O O . GLY A 1 249 ? 3.140 7.530 1.071 1.00 93.19 249 GLY A O 1
ATOM 1950 N N . SER A 1 250 ? 4.085 5.533 0.632 1.00 94.44 250 SER A N 1
ATOM 1951 C CA . SER A 1 250 ? 4.006 5.016 2.002 1.00 94.44 250 SER A CA 1
ATOM 1952 C C . SER A 1 250 ? 5.335 5.101 2.738 1.00 94.44 250 SER A C 1
ATOM 1954 O O . SER A 1 250 ? 5.353 5.021 3.961 1.00 94.44 250 SER A O 1
ATOM 1956 N N . SER A 1 251 ? 6.449 5.243 2.027 1.00 92.44 251 SER A N 1
ATOM 1957 C CA . SER A 1 251 ? 7.779 5.240 2.630 1.00 92.44 251 SER A CA 1
ATOM 1958 C C . SER A 1 251 ? 8.233 6.613 3.123 1.00 92.44 251 SER A C 1
ATOM 1960 O O . SER A 1 251 ? 7.588 7.627 2.876 1.00 92.44 251 SER A O 1
ATOM 1962 N N . ASP A 1 252 ? 9.382 6.637 3.801 1.00 91.81 252 ASP A N 1
ATOM 1963 C CA . ASP A 1 252 ? 10.069 7.879 4.179 1.00 91.81 252 ASP A CA 1
ATOM 1964 C C . ASP A 1 252 ? 10.711 8.586 2.966 1.00 91.81 252 ASP A C 1
ATOM 1966 O O . ASP A 1 252 ? 11.254 9.682 3.094 1.00 91.81 252 ASP A O 1
ATOM 1970 N N . VAL A 1 253 ? 10.679 7.965 1.778 1.00 94.88 253 VAL A N 1
ATOM 1971 C CA . VAL A 1 253 ? 11.159 8.585 0.5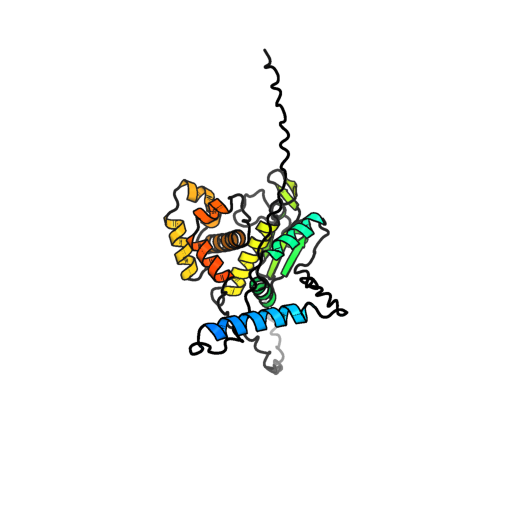44 1.00 94.88 253 VAL A CA 1
ATOM 1972 C C . VAL A 1 253 ? 10.061 9.457 -0.047 1.00 94.88 253 VAL A C 1
ATOM 1974 O O . VAL A 1 253 ? 8.954 8.997 -0.323 1.00 94.88 253 VAL A O 1
ATOM 1977 N N . GLU A 1 254 ? 10.407 10.711 -0.330 1.00 96.50 254 GLU A N 1
ATOM 1978 C CA . GLU A 1 254 ? 9.498 11.651 -0.975 1.00 96.50 254 GLU A CA 1
ATOM 1979 C C . GLU A 1 254 ? 8.954 11.097 -2.308 1.00 96.50 254 GLU A C 1
ATOM 1981 O O . GLU A 1 254 ? 9.735 10.653 -3.161 1.00 96.50 254 GLU A O 1
ATOM 1986 N N . PRO A 1 255 ? 7.633 11.177 -2.572 1.00 97.12 255 PRO A N 1
ATOM 1987 C CA . PRO A 1 255 ? 7.034 10.600 -3.776 1.00 97.12 255 PRO A CA 1
ATOM 1988 C C . PRO A 1 255 ? 7.653 11.112 -5.081 1.00 97.12 255 PRO A C 1
ATOM 1990 O O . PRO A 1 255 ? 7.760 10.366 -6.053 1.00 97.12 255 PRO A O 1
ATOM 1993 N N . ALA A 1 256 ? 8.069 12.381 -5.122 1.00 97.50 256 ALA A N 1
ATOM 1994 C CA . ALA A 1 256 ? 8.752 12.958 -6.279 1.00 97.50 256 ALA A CA 1
ATOM 1995 C C . ALA A 1 256 ? 10.116 12.298 -6.536 1.00 97.50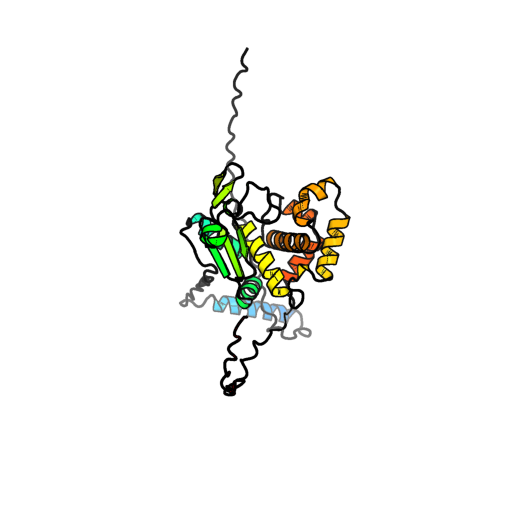 256 ALA A C 1
ATOM 1997 O O . ALA A 1 256 ? 10.450 12.022 -7.689 1.00 97.50 256 ALA A O 1
ATOM 1998 N N . VAL A 1 257 ? 10.861 11.988 -5.471 1.00 97.75 257 VAL A N 1
ATOM 1999 C CA . VAL A 1 257 ? 12.144 11.282 -5.558 1.00 97.75 257 VAL A CA 1
ATOM 2000 C C . VAL A 1 257 ? 11.905 9.855 -6.047 1.00 97.75 257 VAL A C 1
ATOM 2002 O O . VAL A 1 257 ? 12.528 9.444 -7.019 1.00 97.75 257 VAL A O 1
ATOM 2005 N N . PHE A 1 258 ? 10.917 9.137 -5.496 1.00 98.31 258 PHE A N 1
ATOM 2006 C CA . PHE A 1 258 ? 10.564 7.802 -5.994 1.00 98.31 258 PHE A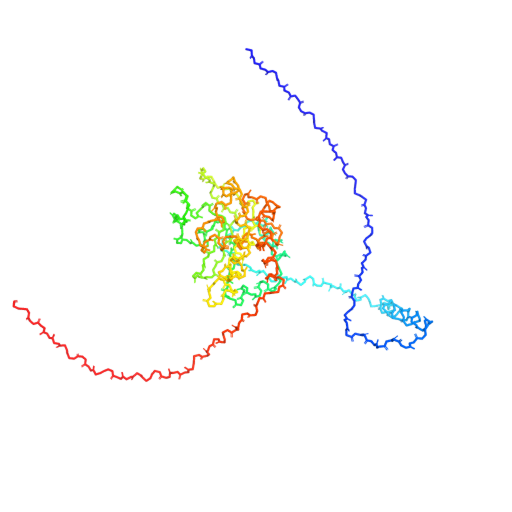 CA 1
ATOM 2007 C C . PHE A 1 258 ? 10.181 7.820 -7.485 1.00 98.31 258 PHE A C 1
ATOM 2009 O O . PHE A 1 258 ? 10.665 6.988 -8.250 1.00 98.31 258 PHE A O 1
ATOM 2016 N N . LYS A 1 259 ? 9.369 8.789 -7.942 1.00 98.12 259 LYS A N 1
ATOM 2017 C CA . LYS A 1 259 ? 9.018 8.941 -9.373 1.00 98.12 259 LYS A CA 1
ATOM 2018 C C . LYS A 1 259 ? 10.245 9.183 -10.247 1.00 98.12 259 LYS A C 1
ATOM 2020 O O . LYS A 1 259 ? 10.332 8.614 -11.333 1.00 98.12 259 LYS A O 1
ATOM 2025 N N . ALA A 1 260 ? 11.173 10.019 -9.787 1.00 98.12 260 ALA A N 1
ATOM 2026 C CA . ALA A 1 260 ? 12.410 10.302 -10.502 1.00 98.12 260 ALA A CA 1
ATOM 2027 C C . ALA A 1 260 ? 13.337 9.077 -10.551 1.00 98.12 260 ALA A C 1
ATOM 2029 O O . ALA A 1 260 ? 14.015 8.874 -11.557 1.00 98.12 260 ALA A O 1
ATOM 2030 N N . THR A 1 261 ? 13.331 8.228 -9.519 1.00 98.38 261 THR A N 1
ATOM 2031 C CA . THR A 1 261 ? 14.164 7.018 -9.416 1.00 98.38 261 THR A CA 1
ATOM 2032 C C . THR A 1 261 ? 13.534 5.760 -10.039 1.00 98.38 261 THR A C 1
ATOM 2034 O O . THR A 1 261 ? 14.256 4.879 -10.502 1.00 98.38 261 THR A O 1
ATOM 2037 N N . PHE A 1 262 ? 12.209 5.696 -10.178 1.00 98.50 262 PHE A N 1
ATOM 2038 C CA . PHE A 1 262 ? 11.489 4.561 -10.775 1.00 98.50 262 PHE A CA 1
ATOM 2039 C C . PHE A 1 262 ? 10.421 4.968 -11.826 1.00 98.50 262 PHE A C 1
ATOM 2041 O O . PHE A 1 262 ? 9.272 4.529 -11.756 1.00 98.50 262 PHE A O 1
ATOM 2048 N N . PRO A 1 263 ? 10.739 5.807 -12.831 1.00 98.56 263 PRO A N 1
ATOM 2049 C CA . PRO A 1 263 ? 9.806 6.323 -13.820 1.00 98.56 263 PRO A CA 1
ATOM 2050 C C . PRO A 1 263 ? 9.254 5.235 -14.742 1.00 98.56 263 PRO A C 1
ATOM 2052 O O . PRO A 1 263 ? 8.111 5.355 -15.180 1.00 98.56 263 PRO A O 1
ATOM 2055 N N . LYS A 1 264 ? 10.013 4.173 -15.061 1.00 98.62 264 LYS A N 1
ATOM 2056 C CA . LYS A 1 264 ? 9.499 3.076 -15.895 1.00 98.62 264 LYS A CA 1
ATOM 2057 C C . LYS A 1 264 ? 8.526 2.215 -15.099 1.00 98.62 264 LYS A C 1
ATOM 2059 O O . LYS A 1 264 ? 7.471 1.875 -15.631 1.00 98.62 264 LYS A O 1
ATOM 2064 N N . VAL A 1 265 ? 8.830 1.930 -13.832 1.00 98.62 265 VAL A N 1
ATOM 2065 C CA . VAL A 1 265 ? 7.904 1.237 -12.921 1.00 98.62 265 VAL A CA 1
ATOM 2066 C C . VAL A 1 265 ? 6.634 2.063 -12.706 1.00 98.62 265 VAL A C 1
ATOM 2068 O O . VAL A 1 265 ? 5.539 1.545 -12.906 1.00 98.62 265 VAL A O 1
ATOM 2071 N N . VAL A 1 266 ? 6.751 3.354 -12.379 1.00 98.69 266 VAL A N 1
ATOM 2072 C CA . VAL A 1 266 ? 5.598 4.252 -12.187 1.00 98.69 266 VAL A CA 1
ATOM 2073 C C . VAL A 1 266 ? 4.752 4.347 -13.455 1.00 98.69 266 VAL A C 1
ATOM 2075 O O . VAL A 1 266 ? 3.530 4.241 -13.385 1.00 98.69 266 VAL A O 1
ATOM 2078 N N . SER A 1 267 ? 5.379 4.488 -14.626 1.00 98.44 267 SER A N 1
ATOM 2079 C CA . SER A 1 267 ? 4.658 4.516 -15.901 1.00 98.44 267 SER A CA 1
ATOM 2080 C C . SER A 1 267 ? 3.900 3.214 -16.162 1.00 98.44 267 SER A C 1
ATOM 2082 O O . SER A 1 267 ? 2.745 3.271 -16.581 1.00 98.44 267 SER A O 1
ATOM 2084 N N . TYR A 1 268 ? 4.517 2.058 -15.902 1.00 98.44 268 TYR A N 1
ATOM 2085 C CA . TYR A 1 268 ? 3.853 0.763 -16.046 1.00 98.44 268 TYR A CA 1
ATOM 2086 C C . TYR A 1 268 ? 2.664 0.636 -15.089 1.00 98.44 268 TYR A C 1
ATOM 2088 O O . TYR A 1 268 ? 1.564 0.285 -15.506 1.00 98.44 268 TYR A O 1
ATOM 2096 N N . VAL A 1 269 ? 2.857 0.951 -13.806 1.00 98.50 269 VAL A N 1
ATOM 2097 C CA . VAL A 1 269 ? 1.795 0.818 -12.801 1.00 98.50 269 VAL A CA 1
ATOM 2098 C C . VAL A 1 269 ? 0.635 1.764 -13.096 1.00 98.50 269 VAL A C 1
ATOM 2100 O O . VAL A 1 269 ? -0.518 1.349 -13.002 1.00 98.50 269 VAL A O 1
ATOM 2103 N N . ARG A 1 270 ? 0.910 2.991 -13.550 1.00 98.25 270 ARG A N 1
ATOM 2104 C CA . ARG A 1 270 ? -0.132 3.918 -14.001 1.00 98.25 270 ARG A CA 1
ATOM 2105 C C . ARG A 1 270 ? -0.930 3.353 -15.174 1.00 98.25 270 ARG A C 1
ATOM 2107 O O . ARG A 1 270 ? -2.153 3.373 -15.124 1.00 98.25 270 ARG A O 1
ATOM 2114 N N . GLN A 1 271 ? -0.263 2.765 -16.169 1.00 97.94 271 GLN A N 1
ATOM 2115 C CA . GLN A 1 271 ? -0.945 2.094 -17.278 1.00 97.94 271 GLN A CA 1
ATOM 2116 C C . GLN A 1 271 ? -1.855 0.957 -16.788 1.00 97.94 271 GLN A C 1
ATOM 2118 O O . GLN A 1 271 ? -2.974 0.823 -17.272 1.00 97.94 271 GLN A O 1
ATOM 2123 N N . VAL A 1 272 ? -1.409 0.160 -15.814 1.00 97.50 272 VAL A N 1
ATOM 2124 C CA . VAL A 1 272 ? -2.215 -0.925 -15.228 1.00 97.50 272 VAL A CA 1
ATOM 2125 C C . VAL A 1 272 ? -3.406 -0.385 -14.434 1.00 97.50 272 VAL A C 1
ATOM 2127 O O . VAL A 1 272 ? -4.493 -0.947 -14.517 1.00 97.50 272 VAL A O 1
ATOM 2130 N N . ILE A 1 273 ? -3.234 0.696 -13.671 1.00 97.50 273 ILE A N 1
ATOM 2131 C CA . ILE A 1 273 ? -4.346 1.372 -12.988 1.00 97.50 273 ILE A CA 1
ATOM 2132 C C . ILE A 1 273 ? -5.355 1.866 -14.029 1.00 97.50 273 ILE A C 1
ATOM 2134 O O . ILE A 1 273 ? -6.556 1.634 -13.893 1.00 97.50 273 ILE A O 1
ATOM 2138 N N . ASP A 1 274 ? -4.875 2.516 -15.089 1.00 96.62 274 ASP A N 1
ATOM 2139 C CA . ASP A 1 274 ? -5.709 3.135 -16.113 1.00 96.62 274 ASP A CA 1
ATOM 2140 C C . ASP A 1 274 ? -6.406 2.103 -17.006 1.00 96.62 274 ASP A C 1
ATOM 2142 O O . ASP A 1 274 ? -7.553 2.298 -17.409 1.00 96.62 274 ASP A O 1
ATOM 2146 N N . SER A 1 275 ? -5.771 0.970 -17.266 1.00 95.69 275 SER A N 1
ATOM 2147 C CA . SER A 1 275 ? -6.277 -0.090 -18.136 1.00 95.69 275 SER A CA 1
ATOM 2148 C C . SER A 1 275 ? -5.857 -1.455 -17.589 1.00 95.69 275 SER A C 1
ATOM 2150 O O . SER A 1 275 ? -4.919 -2.069 -18.108 1.00 95.69 275 SER A O 1
ATOM 2152 N N . PRO A 1 276 ? -6.518 -1.943 -16.521 1.00 90.19 276 PRO A N 1
ATOM 2153 C CA . PRO A 1 276 ? -6.143 -3.205 -15.907 1.00 90.19 276 PRO A CA 1
ATOM 2154 C C . PRO A 1 276 ? -6.332 -4.352 -16.905 1.00 90.19 276 PRO A C 1
ATOM 2156 O O . PRO A 1 276 ? -7.358 -4.403 -17.592 1.00 90.19 276 PRO A O 1
ATOM 2159 N N . PRO A 1 277 ? -5.371 -5.288 -16.995 1.00 87.38 277 PRO A N 1
ATOM 2160 C CA . PRO A 1 277 ? -5.499 -6.433 -17.878 1.00 87.38 277 PRO A CA 1
ATOM 2161 C C . PRO A 1 277 ? -6.741 -7.242 -17.503 1.00 87.38 277 PRO A C 1
ATOM 2163 O O . PRO A 1 277 ? -7.046 -7.450 -16.326 1.00 87.38 277 PRO A O 1
ATOM 2166 N N . THR A 1 278 ? -7.455 -7.736 -18.512 1.00 83.19 278 THR A N 1
ATOM 2167 C CA . THR A 1 278 ? -8.607 -8.609 -18.299 1.00 83.19 278 THR A CA 1
ATOM 2168 C C . THR A 1 278 ? -8.125 -9.935 -17.726 1.00 83.19 278 THR A C 1
ATOM 2170 O O . THR A 1 278 ? -7.588 -10.780 -18.446 1.00 83.19 278 THR A O 1
ATOM 2173 N N . VAL A 1 279 ? -8.316 -10.136 -16.424 1.00 74.44 279 VAL A N 1
ATOM 2174 C CA . VAL A 1 279 ? -8.123 -11.449 -15.811 1.00 74.44 279 VAL A CA 1
ATOM 2175 C C . VAL A 1 279 ? -9.295 -12.322 -16.259 1.00 74.44 279 VAL A C 1
ATOM 2177 O O . VAL A 1 279 ? -10.443 -11.930 -16.023 1.00 74.44 279 VAL A O 1
ATOM 2180 N N . PRO A 1 280 ? -9.059 -13.481 -16.906 1.00 68.06 280 PRO A N 1
ATOM 2181 C CA . PRO A 1 280 ? -10.145 -14.387 -17.229 1.00 68.06 280 PRO A CA 1
ATOM 2182 C C . PRO A 1 280 ? -10.866 -14.721 -15.928 1.00 68.06 280 PRO A C 1
ATOM 2184 O O . PRO A 1 280 ? -10.249 -15.233 -14.990 1.00 68.06 280 PRO A O 1
ATOM 2187 N N . VAL A 1 281 ? -12.158 -14.392 -15.856 1.00 65.31 281 VAL A N 1
ATOM 2188 C CA . VAL A 1 281 ? -12.982 -14.752 -14.707 1.00 65.31 281 VAL A CA 1
ATOM 2189 C C . VAL A 1 281 ? -12.958 -16.268 -14.650 1.00 65.31 281 VAL A C 1
ATOM 2191 O O . VAL A 1 281 ? -13.558 -16.940 -15.490 1.00 65.31 281 VAL A O 1
ATOM 2194 N N . VAL A 1 282 ? -12.220 -16.817 -13.684 1.00 64.38 282 VAL A N 1
ATOM 2195 C CA . VAL A 1 282 ? -12.315 -18.233 -13.356 1.00 64.38 282 VAL A CA 1
ATOM 2196 C C . VAL A 1 282 ? -13.735 -18.398 -12.853 1.00 64.38 282 VAL A C 1
ATOM 2198 O O . VAL A 1 282 ? -14.022 -18.100 -11.693 1.00 64.38 282 VAL A O 1
ATOM 2201 N N . GLN A 1 283 ? -14.646 -18.786 -13.748 1.00 63.94 283 GLN A N 1
ATOM 2202 C CA . GLN A 1 283 ? -15.983 -19.197 -13.364 1.00 63.94 283 GLN A CA 1
ATOM 2203 C C . GLN A 1 283 ? -15.754 -20.250 -12.292 1.00 63.94 283 GLN A C 1
ATOM 2205 O O . GLN A 1 283 ? -15.165 -21.298 -12.580 1.00 63.94 283 GLN A O 1
ATOM 2210 N N . LYS A 1 284 ? -16.106 -19.928 -11.037 1.00 64.38 284 LYS A N 1
ATOM 2211 C CA . LYS A 1 284 ? -16.152 -20.924 -9.971 1.00 64.38 284 LYS A CA 1
ATOM 2212 C C . LYS A 1 284 ? -17.005 -22.021 -10.567 1.00 64.38 284 LYS A C 1
ATOM 2214 O O . LYS A 1 284 ? -18.200 -21.800 -10.757 1.00 64.38 284 LYS A O 1
ATOM 2219 N N . ARG A 1 285 ? -16.381 -23.135 -10.966 1.00 60.06 285 ARG A N 1
ATOM 2220 C CA . ARG A 1 285 ? -17.127 -24.289 -11.447 1.00 60.06 285 ARG A CA 1
ATOM 2221 C C . ARG A 1 285 ? -18.131 -24.527 -10.338 1.00 60.06 285 ARG A C 1
ATOM 2223 O O . ARG A 1 285 ? -17.712 -24.750 -9.198 1.00 60.06 285 ARG A O 1
ATOM 2230 N N . GLN A 1 286 ? -19.424 -24.360 -10.639 1.00 58.97 286 GLN A N 1
ATOM 2231 C CA . GLN A 1 286 ? -20.439 -24.841 -9.719 1.00 58.97 286 GLN A CA 1
ATOM 2232 C C . GLN A 1 286 ? -20.003 -26.260 -9.380 1.00 58.97 286 GLN A C 1
ATOM 2234 O O . GLN A 1 286 ? -19.571 -26.957 -10.306 1.00 58.97 286 GLN A O 1
ATOM 2239 N N . PRO A 1 287 ? -19.979 -26.650 -8.096 1.00 62.50 287 PRO A N 1
ATOM 2240 C CA . PRO A 1 287 ? -19.659 -28.015 -7.741 1.00 62.50 287 PRO A CA 1
ATOM 2241 C C . PRO A 1 287 ? -20.646 -28.883 -8.513 1.00 62.50 287 PRO A C 1
ATOM 2243 O O . PRO A 1 287 ? -21.811 -28.996 -8.144 1.00 62.50 287 PRO A O 1
ATOM 2246 N N . THR A 1 288 ? -20.203 -29.414 -9.655 1.00 60.78 288 THR A N 1
ATOM 2247 C CA . THR A 1 288 ? -20.938 -30.412 -10.410 1.00 60.78 288 THR A CA 1
ATOM 2248 C C . THR A 1 288 ? -21.142 -31.490 -9.382 1.00 60.78 288 THR A C 1
ATOM 2250 O O . THR A 1 288 ? -20.142 -31.940 -8.821 1.00 60.78 288 THR A O 1
ATOM 2253 N N . GLY A 1 289 ? -22.397 -31.774 -9.039 1.00 54.53 289 GLY A N 1
ATOM 2254 C CA . GLY A 1 289 ? -22.761 -32.704 -7.985 1.00 54.53 289 GLY A CA 1
ATOM 2255 C C . GLY A 1 289 ? -22.197 -34.084 -8.286 1.00 54.53 289 GLY A C 1
ATOM 2256 O O . GLY A 1 289 ? -22.904 -34.961 -8.767 1.00 54.53 289 GLY A O 1
ATOM 2257 N N . VAL A 1 290 ? -20.908 -34.278 -8.012 1.00 51.69 290 VAL A N 1
ATOM 2258 C CA . VAL A 1 290 ? -20.285 -35.578 -7.912 1.00 51.69 290 VAL A CA 1
ATOM 2259 C C . VAL A 1 290 ? -20.902 -36.139 -6.650 1.00 51.69 290 VAL A C 1
ATOM 2261 O O . VAL A 1 290 ? -20.480 -35.847 -5.532 1.00 51.69 290 VAL A O 1
ATOM 2264 N N . SER A 1 291 ? -21.996 -36.865 -6.853 1.00 54.72 291 SER A N 1
ATOM 2265 C CA . SER A 1 291 ? -22.530 -37.806 -5.892 1.00 54.72 291 SER A CA 1
ATOM 2266 C C . SER A 1 291 ? -21.361 -38.687 -5.469 1.00 54.72 291 SER A C 1
ATOM 2268 O O . SER A 1 291 ? -20.930 -39.576 -6.204 1.00 54.72 291 SER A O 1
ATOM 2270 N N . PHE A 1 292 ? -20.795 -38.404 -4.298 1.00 50.09 292 PHE A N 1
ATOM 2271 C CA . PHE A 1 292 ? -19.938 -39.361 -3.630 1.00 50.09 292 PHE A CA 1
ATOM 2272 C C . PHE A 1 292 ? -20.844 -40.537 -3.275 1.00 50.09 292 PHE A C 1
ATOM 2274 O O . PHE A 1 292 ? -21.540 -40.524 -2.260 1.00 50.09 292 PHE A O 1
ATOM 2281 N N . ARG A 1 293 ? -20.869 -41.563 -4.135 1.00 59.66 293 ARG A N 1
ATOM 2282 C CA . ARG A 1 293 ? -21.294 -42.890 -3.702 1.00 59.66 293 ARG A CA 1
ATOM 2283 C C . ARG A 1 293 ? -20.351 -43.271 -2.573 1.00 59.66 293 ARG A C 1
ATOM 2285 O O . ARG A 1 293 ? -19.192 -43.596 -2.812 1.00 59.66 293 ARG A O 1
ATOM 2292 N N . VAL A 1 294 ? -20.855 -43.211 -1.346 1.00 52.59 294 VAL A N 1
ATOM 2293 C CA . VAL A 1 294 ? -20.219 -43.831 -0.189 1.00 52.59 294 VAL A CA 1
ATOM 2294 C C . VAL A 1 294 ? -20.221 -45.332 -0.465 1.00 52.59 294 VAL A C 1
ATOM 2296 O O . VAL A 1 294 ? -21.188 -46.038 -0.180 1.00 52.59 294 VAL A O 1
ATOM 2299 N N . SER A 1 295 ? -19.163 -45.830 -1.100 1.00 59.94 295 SER A N 1
ATOM 2300 C CA . SER A 1 295 ? -18.893 -47.259 -1.129 1.00 59.94 295 SER A CA 1
ATOM 2301 C C . SER A 1 295 ? -18.663 -47.678 0.317 1.00 59.94 295 SER A C 1
ATOM 2303 O O . SER A 1 295 ? -17.703 -47.226 0.944 1.00 59.94 295 SER A O 1
ATOM 2305 N N . LYS A 1 296 ? -19.569 -48.497 0.862 1.00 63.88 296 LYS A N 1
ATOM 2306 C CA . LYS A 1 296 ? -19.399 -49.139 2.167 1.00 63.88 296 LYS A CA 1
ATOM 2307 C C . LYS A 1 296 ? -18.036 -49.833 2.169 1.00 63.88 296 LYS A C 1
ATOM 2309 O O . LYS A 1 296 ? -17.853 -50.819 1.459 1.00 63.88 296 LYS A O 1
ATOM 2314 N N . LEU A 1 297 ? -17.077 -49.293 2.920 1.00 56.97 297 LEU A N 1
ATOM 2315 C CA . LEU A 1 297 ? -15.817 -49.982 3.168 1.00 56.97 297 LEU A CA 1
ATOM 2316 C C . LEU A 1 297 ? -16.140 -51.303 3.884 1.00 56.97 297 LEU A C 1
ATOM 2318 O O . LEU A 1 297 ? -16.947 -51.297 4.820 1.00 56.97 297 LEU A O 1
ATOM 2322 N N . PRO A 1 298 ? -15.559 -52.435 3.456 1.00 61.00 298 PRO A N 1
ATOM 2323 C CA . PRO A 1 298 ? -15.718 -53.687 4.174 1.00 61.00 298 PRO A CA 1
ATOM 2324 C C . PRO A 1 298 ? -15.140 -53.552 5.595 1.00 61.00 298 PRO A C 1
ATOM 2326 O O . PRO A 1 298 ? -14.162 -52.826 5.798 1.00 61.00 298 PRO A O 1
ATOM 2329 N N . PRO A 1 299 ? -15.732 -54.233 6.591 1.00 61.97 299 PRO A N 1
ATOM 2330 C CA . PRO A 1 299 ? -15.290 -54.145 7.976 1.00 61.97 299 PRO A CA 1
ATOM 2331 C C . PRO A 1 299 ? -13.832 -54.596 8.106 1.00 61.97 299 PRO A C 1
ATOM 2333 O O . PRO A 1 299 ? -13.465 -55.711 7.727 1.00 61.97 299 PRO A O 1
ATOM 2336 N N . ILE A 1 300 ? -13.001 -53.719 8.668 1.00 60.22 300 ILE A N 1
ATOM 2337 C CA . ILE A 1 300 ? -11.602 -54.002 8.984 1.00 60.22 300 ILE A CA 1
ATOM 2338 C C . ILE A 1 300 ? -11.583 -55.046 10.107 1.00 60.22 300 ILE A C 1
ATOM 2340 O O . ILE A 1 300 ? -11.899 -54.748 11.258 1.00 60.22 300 ILE A O 1
ATOM 2344 N N . ARG A 1 301 ? -11.218 -56.291 9.782 1.00 60.75 301 ARG A N 1
ATOM 2345 C CA . ARG A 1 301 ? -10.926 -57.323 10.785 1.00 60.7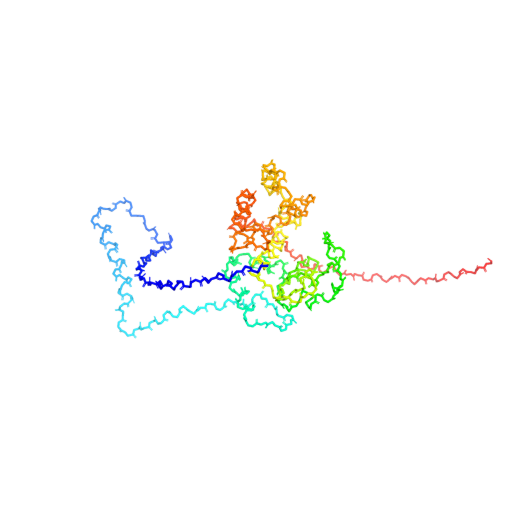5 301 ARG A CA 1
ATOM 2346 C C . ARG A 1 301 ? -9.586 -57.000 11.446 1.00 60.75 301 ARG A C 1
ATOM 2348 O O . ARG A 1 301 ? -8.538 -57.101 10.813 1.00 60.75 301 ARG A O 1
ATOM 2355 N N . GLY A 1 302 ? -9.633 -56.611 12.719 1.00 49.59 302 GLY A N 1
ATOM 2356 C CA . GLY A 1 302 ? -8.453 -56.340 13.535 1.00 49.59 302 GLY A CA 1
ATOM 2357 C C . GLY A 1 302 ? -7.560 -57.574 13.669 1.00 49.59 302 GLY A C 1
ATOM 2358 O O . GLY A 1 302 ? -7.969 -58.595 14.219 1.00 49.59 302 GLY A O 1
ATOM 2359 N N . ARG A 1 303 ? -6.323 -57.477 13.174 1.00 59.88 303 ARG A N 1
ATOM 2360 C CA . ARG A 1 303 ? -5.266 -58.462 13.423 1.00 59.88 303 ARG A CA 1
ATOM 2361 C C . ARG A 1 303 ? -4.540 -58.059 14.706 1.00 59.88 303 ARG A C 1
ATOM 2363 O O . ARG A 1 303 ? -3.756 -57.115 14.714 1.00 59.88 303 ARG A O 1
ATOM 2370 N N . ILE A 1 304 ? -4.839 -58.764 15.792 1.00 59.34 304 ILE A N 1
ATOM 2371 C CA . ILE A 1 304 ? -4.138 -58.641 17.073 1.00 59.34 304 ILE A CA 1
ATOM 2372 C C . ILE A 1 304 ? -2.724 -59.206 16.889 1.00 59.34 304 ILE A C 1
ATOM 2374 O O . ILE A 1 304 ? -2.551 -60.414 16.736 1.00 59.34 304 ILE A O 1
ATOM 2378 N N . PHE A 1 305 ? -1.709 -58.343 16.904 1.00 52.47 305 PHE A N 1
ATOM 2379 C CA . PHE A 1 305 ? -0.317 -58.767 17.042 1.00 52.47 305 PHE A CA 1
ATOM 2380 C C . PHE A 1 305 ? -0.012 -58.989 18.527 1.00 52.47 305 PHE A C 1
ATOM 2382 O O . PHE A 1 305 ? 0.113 -58.036 19.295 1.00 52.47 305 PHE A O 1
ATOM 2389 N N . ARG A 1 306 ? 0.117 -60.257 18.937 1.00 54.97 306 ARG A N 1
ATOM 2390 C CA . ARG A 1 306 ? 0.770 -60.620 20.202 1.00 54.97 306 ARG A CA 1
ATOM 2391 C C . ARG A 1 306 ? 2.279 -60.444 20.029 1.00 54.97 306 ARG A C 1
ATOM 2393 O O . ARG A 1 306 ? 2.876 -61.110 19.188 1.00 54.97 306 ARG A O 1
ATOM 2400 N N . ARG A 1 307 ? 2.876 -59.554 20.823 1.00 57.66 307 ARG A N 1
ATOM 2401 C CA . ARG A 1 307 ? 4.331 -59.467 20.989 1.00 57.66 307 ARG A CA 1
ATOM 2402 C C . ARG A 1 307 ? 4.813 -60.651 21.836 1.00 57.66 307 ARG A C 1
ATOM 2404 O O . ARG A 1 307 ? 4.175 -60.974 22.838 1.00 57.66 307 ARG A O 1
ATOM 2411 N N . ARG A 1 308 ? 5.899 -61.284 21.398 1.00 64.44 308 ARG A N 1
ATOM 2412 C CA . ARG A 1 308 ? 6.832 -62.029 22.248 1.00 64.44 308 ARG A CA 1
ATOM 2413 C C . ARG A 1 308 ? 8.059 -61.156 22.443 1.00 64.44 308 ARG A C 1
ATOM 2415 O O . ARG A 1 308 ? 8.355 -60.399 21.489 1.00 64.44 308 ARG A O 1
#

Foldseek 3Di:
DDDDDDDDDDDDDDDDDDDDDDDDDDDDDPPPDDPPPPDDPVVVVVVVVVVVVVVVVVVPPPPDPPPPPPVVPPPPDQAAELEDDDPVLSVVLVVLVVLADVVLSVLLVVLVAHEYEYQAPCSNPVVQVVPCDPPDDPPDGSQQDQWDQDPVNNYIYGHQWHQHPVRDIDGDPQRSQRVQLSSLLSSQQSQCAPNSGVLLDPQNVVLVVVLVVPDDPVSCVVLVQLVPPDPRNSSNLRSQLRSLLSPAHRDPDGSVVSCVSRVSSNVVSNCCSVPPDDRPPPPPPPPPPPPPPPPPDPDDDDDDDDDD

pLDDT: mean 80.25, std 23.04, range [29.52, 98.69]

Secondary structure (DSSP, 8-state):
-PPPPP-------PPPPPPPPPP------GGG----TTS-HHHHHHHHHHHHHHHHHHHT-TT----------------EESS---HHHHHHHHHHHTTS-HHHHHHHHHTT-EEEEESSHHHH-GGGTTPPPTTS-TT--GGG-SEEEETTTTEEEEESEEE-TTS-EEE-S-HHHHHHHHHHHHHHHHH-GGGS-GGGSHHHHHHHHHHHHT--HHHHHHTTTTTSTTHHHHHHHHHHHHHHHTT--SSSS-HHHHHHH-HHHHHHHHHHHHS---------------------PPP---------

Radius of gyration: 28.99 Å; Cα contacts (8 Å, |Δi|>4): 340; chains: 1; bounding box: 73×100×76 Å

Nearest PDB structures (foldseek):
  6fpc-assembly1_A  TM=7.257E-01  e=4.215E-07  Paenibacillus alvei
  6r52-assembly2_B  TM=6.931E-01  e=3.204E-06  Clostridioides difficile
  6r55-assembly2_B  TM=7.068E-01  e=1.013E-05  Clostridioides difficile
  6r58-assembly4_D  TM=7.027E-01  e=1.194E-05  Clostridioides difficile
  6fpc-assembly4_D  TM=6.537E-01  e=8.590E-05  Paenibacillus alvei

Mean predicted aligned error: 13.59 Å